Protein AF-A0A964PB88-F1 (afdb_monomer)

Mean predicted aligned error: 9.37 Å

Structure (mmCIF, N/CA/C/O backbone):
data_AF-A0A964PB88-F1
#
_entry.id   AF-A0A964PB88-F1
#
loop_
_atom_site.group_PDB
_atom_site.id
_atom_site.type_symbol
_atom_site.label_atom_id
_atom_site.label_alt_id
_atom_site.label_comp_id
_atom_site.label_asym_id
_atom_site.label_entity_id
_atom_site.label_seq_id
_atom_site.pdbx_PDB_ins_code
_atom_site.Cartn_x
_atom_site.Cartn_y
_atom_site.Cartn_z
_atom_site.occupancy
_atom_site.B_iso_or_equiv
_atom_site.auth_seq_id
_atom_site.auth_comp_id
_atom_site.auth_asym_id
_atom_site.auth_atom_id
_atom_site.pdbx_PDB_model_num
ATOM 1 N N . MET A 1 1 ? -71.224 -13.024 33.219 1.00 44.94 1 MET A N 1
ATOM 2 C CA . MET A 1 1 ? -70.277 -12.363 34.141 1.00 44.94 1 MET A CA 1
ATOM 3 C C . MET A 1 1 ? -69.090 -11.872 33.328 1.00 44.94 1 MET A C 1
ATOM 5 O O . MET A 1 1 ? -68.226 -12.662 32.984 1.00 44.94 1 MET A O 1
ATOM 9 N N . THR A 1 2 ? -69.086 -10.603 32.933 1.00 53.53 2 THR A N 1
ATOM 10 C CA . THR A 1 2 ? -67.979 -9.976 32.197 1.00 53.53 2 THR A CA 1
ATOM 11 C C . THR A 1 2 ? -67.092 -9.246 33.200 1.00 53.53 2 THR A C 1
ATOM 13 O O . THR A 1 2 ? -67.455 -8.172 33.674 1.00 53.53 2 THR A O 1
ATOM 16 N N . GLN A 1 3 ? -65.962 -9.850 33.579 1.00 61.41 3 GLN A N 1
ATOM 17 C CA . GLN A 1 3 ? -64.945 -9.185 34.396 1.00 61.41 3 GLN A CA 1
ATOM 18 C C . GLN A 1 3 ? -64.347 -8.024 33.593 1.00 61.41 3 GLN A C 1
ATOM 20 O O . GLN A 1 3 ? -63.613 -8.236 32.629 1.00 61.41 3 GLN A O 1
ATOM 25 N N . SER A 1 4 ? -64.665 -6.788 33.978 1.00 61.44 4 SER A N 1
ATOM 26 C CA . SER A 1 4 ? -63.975 -5.606 33.470 1.00 61.44 4 SER A CA 1
ATOM 27 C C . SER A 1 4 ? -62.546 -5.611 34.014 1.00 61.44 4 SER A C 1
ATOM 29 O O . SER A 1 4 ? -62.330 -5.380 35.205 1.00 61.44 4 SER A O 1
ATOM 31 N N . LEU A 1 5 ? -61.570 -5.891 33.153 1.00 67.38 5 LEU A N 1
ATOM 32 C CA . LEU A 1 5 ? -60.151 -5.744 33.469 1.00 67.38 5 LEU A CA 1
ATOM 33 C C . LEU A 1 5 ? -59.881 -4.270 33.808 1.00 67.38 5 LEU A C 1
ATOM 35 O O . LEU A 1 5 ? -59.871 -3.415 32.922 1.00 67.38 5 LEU A O 1
ATOM 39 N N . GLN A 1 6 ? -59.706 -3.960 35.096 1.00 66.75 6 GLN A N 1
ATOM 40 C CA . GLN A 1 6 ? -59.301 -2.630 35.543 1.00 66.75 6 GLN A CA 1
ATOM 41 C C . GLN A 1 6 ? -57.965 -2.269 34.884 1.00 66.75 6 GLN A C 1
ATOM 43 O O . GLN A 1 6 ? -56.935 -2.889 35.156 1.00 66.75 6 GLN A O 1
ATOM 48 N N . ARG A 1 7 ? -57.977 -1.259 34.008 1.00 66.50 7 ARG A N 1
ATOM 49 C CA . ARG A 1 7 ? -56.752 -0.675 33.457 1.00 66.50 7 ARG A CA 1
ATOM 50 C C . ARG A 1 7 ? -55.998 0.006 34.599 1.00 66.50 7 ARG A C 1
ATOM 52 O O . ARG A 1 7 ? -56.441 1.036 35.100 1.00 66.50 7 ARG A O 1
ATOM 59 N N . ARG A 1 8 ? -54.879 -0.583 35.026 1.00 74.19 8 ARG A N 1
ATOM 60 C CA . ARG A 1 8 ? -53.946 0.038 35.975 1.00 74.19 8 ARG A CA 1
ATOM 61 C C . ARG A 1 8 ? -53.327 1.270 35.309 1.00 74.19 8 ARG A C 1
ATOM 63 O O . ARG A 1 8 ? -52.670 1.140 34.280 1.00 74.19 8 ARG A O 1
ATOM 70 N N . ALA A 1 9 ? -53.576 2.450 35.868 1.00 71.94 9 ALA A N 1
ATOM 71 C CA . ALA A 1 9 ? -52.897 3.676 35.468 1.00 71.94 9 ALA A CA 1
ATOM 72 C C . ALA A 1 9 ? -51.489 3.686 36.081 1.00 71.94 9 ALA A C 1
ATOM 74 O O . ALA A 1 9 ? -51.340 3.435 37.276 1.00 71.94 9 ALA A O 1
ATOM 75 N N . PHE A 1 10 ? -50.475 3.937 35.253 1.00 76.19 10 PHE A N 1
ATOM 76 C CA . PHE A 1 10 ? -49.079 4.035 35.682 1.00 76.19 10 PHE A CA 1
ATOM 77 C C . PHE A 1 10 ? -48.884 5.272 36.559 1.00 76.19 10 PHE A C 1
ATOM 79 O O . PHE A 1 10 ? -49.388 6.352 36.239 1.00 76.19 10 PHE A O 1
ATOM 86 N N . THR A 1 11 ? -48.141 5.130 37.652 1.00 89.75 11 THR A N 1
ATOM 87 C CA . THR A 1 11 ? -47.785 6.277 38.489 1.00 89.75 11 THR A CA 1
ATOM 88 C C . THR A 1 11 ? -46.656 7.084 37.837 1.00 89.75 11 THR A C 1
ATOM 90 O O . THR A 1 11 ? -45.780 6.532 37.169 1.00 89.75 11 THR A O 1
ATOM 93 N N . LEU A 1 12 ? -46.640 8.407 38.050 1.00 90.19 12 LEU A N 1
ATOM 94 C CA . LEU A 1 12 ? -45.541 9.285 37.604 1.00 90.19 12 LEU A CA 1
ATOM 95 C C . LEU A 1 12 ? -44.173 8.794 38.107 1.00 90.19 12 LEU A C 1
ATOM 97 O O . LEU A 1 12 ? -43.169 8.925 37.412 1.00 90.19 12 LEU A O 1
ATOM 101 N N . VAL A 1 13 ? -44.152 8.197 39.302 1.00 92.88 13 VAL A N 1
ATOM 102 C CA . VAL A 1 13 ? -42.943 7.654 39.930 1.00 92.88 13 VAL A CA 1
ATOM 103 C C . VAL A 1 13 ? -42.422 6.430 39.176 1.00 92.88 13 VAL A C 1
ATOM 105 O O . VAL A 1 13 ? -41.229 6.373 38.894 1.00 92.88 13 VAL A O 1
ATOM 108 N N . GLU A 1 14 ? -43.282 5.480 38.795 1.00 91.81 14 GLU A N 1
ATOM 109 C CA . GLU A 1 14 ? -42.859 4.314 38.002 1.00 91.81 14 GLU A CA 1
ATOM 110 C C . GLU A 1 14 ? -42.291 4.726 36.642 1.00 91.81 14 GLU A C 1
ATOM 112 O O . GLU A 1 14 ? -41.274 4.181 36.210 1.00 91.81 14 GLU A O 1
ATOM 117 N N . LEU A 1 15 ? -42.905 5.721 35.994 1.00 91.62 15 LEU A N 1
ATOM 118 C CA . LEU A 1 15 ? -42.380 6.278 34.751 1.00 91.62 15 LEU A CA 1
ATOM 119 C C . LEU A 1 15 ? -40.995 6.907 34.981 1.00 91.62 15 LEU A C 1
ATOM 121 O O . LEU A 1 15 ? -40.059 6.628 34.238 1.00 91.62 15 LEU A O 1
ATOM 125 N N . MET A 1 16 ? -40.835 7.706 36.038 1.00 93.44 16 MET A N 1
ATOM 126 C CA . MET A 1 16 ? -39.571 8.377 36.354 1.00 93.44 16 MET A CA 1
ATOM 127 C C . MET A 1 16 ? -38.434 7.387 36.639 1.00 93.44 16 MET A C 1
ATOM 129 O O . MET A 1 16 ? -37.333 7.547 36.111 1.00 93.44 16 MET A O 1
ATOM 133 N N . VAL A 1 17 ? -38.696 6.341 37.428 1.00 94.31 17 VAL A N 1
ATOM 134 C CA . VAL A 1 17 ? -37.706 5.294 37.728 1.00 94.31 17 VAL A CA 1
ATOM 135 C C . VAL A 1 17 ? -37.336 4.522 36.463 1.00 94.31 17 VAL A C 1
ATOM 137 O O . VAL A 1 17 ? -36.154 4.281 36.224 1.00 94.31 17 VAL A O 1
ATOM 140 N N . ALA A 1 18 ? -38.316 4.185 35.620 1.00 94.00 18 ALA A N 1
ATOM 141 C CA . ALA A 1 18 ? -38.063 3.478 34.368 1.00 94.00 18 ALA A CA 1
ATOM 142 C C . ALA A 1 18 ? -37.148 4.280 33.431 1.00 94.00 18 ALA A C 1
ATOM 144 O O . ALA A 1 18 ? -36.172 3.738 32.909 1.00 94.00 18 ALA A O 1
ATOM 145 N N . ILE A 1 19 ? -37.407 5.580 33.262 1.00 95.94 19 ILE A N 1
ATOM 146 C CA . ILE A 1 19 ? -36.554 6.445 32.437 1.00 95.94 19 ILE A CA 1
ATOM 147 C C . ILE A 1 19 ? -35.162 6.582 33.075 1.00 95.94 19 ILE A C 1
ATOM 149 O O . ILE A 1 19 ? -34.162 6.516 32.365 1.00 95.94 19 ILE A O 1
ATOM 153 N N . GLY A 1 20 ? -35.074 6.687 34.406 1.00 96.81 20 GLY A N 1
ATOM 154 C CA . GLY A 1 20 ? -33.801 6.702 35.133 1.00 96.81 20 GLY A CA 1
ATOM 155 C C . GLY A 1 20 ? -32.943 5.462 34.863 1.00 96.81 20 GLY A C 1
ATOM 156 O O . GLY A 1 20 ? -31.754 5.588 34.576 1.00 96.81 20 GLY A O 1
ATOM 157 N N . ILE A 1 21 ? -33.548 4.270 34.862 1.00 96.50 21 ILE A N 1
ATOM 158 C CA . ILE A 1 21 ? -32.856 3.018 34.521 1.00 96.50 21 ILE A CA 1
ATOM 159 C C . ILE A 1 21 ? -32.387 3.037 33.059 1.00 96.50 21 ILE A C 1
ATOM 161 O O . ILE A 1 21 ? -31.236 2.698 32.789 1.00 96.50 21 ILE A O 1
ATOM 165 N N . ILE A 1 22 ? -33.231 3.474 32.115 1.00 96.00 22 ILE A N 1
ATOM 166 C CA . ILE A 1 22 ? -32.856 3.575 30.693 1.00 96.00 22 ILE A CA 1
ATOM 167 C C . ILE A 1 22 ? -31.662 4.521 30.510 1.00 96.00 22 ILE A C 1
ATOM 169 O O . ILE A 1 22 ? -30.725 4.175 29.794 1.00 96.00 22 ILE A O 1
ATOM 173 N N . LEU A 1 23 ? -31.652 5.678 31.180 1.00 96.88 23 LEU A N 1
ATOM 174 C CA . LEU A 1 23 ? -30.547 6.638 31.098 1.00 96.88 23 LEU A CA 1
ATOM 175 C C . LEU A 1 23 ? -29.233 6.054 31.630 1.00 96.88 23 LEU A C 1
ATOM 177 O O . LEU A 1 23 ? -28.190 6.249 31.008 1.00 96.88 23 LEU A O 1
ATOM 181 N N . VAL A 1 24 ? -29.278 5.292 32.727 1.00 95.56 24 VAL A N 1
ATOM 182 C CA . VAL A 1 24 ? -28.097 4.586 33.250 1.00 95.56 24 VAL A CA 1
ATOM 183 C C . VAL A 1 24 ? -27.605 3.533 32.254 1.00 95.56 24 VAL A C 1
ATOM 185 O O . VAL A 1 24 ? -26.413 3.482 31.954 1.00 95.56 24 VAL A O 1
ATOM 188 N N . LEU A 1 25 ? -28.509 2.724 31.692 1.00 95.81 25 LEU A N 1
ATOM 189 C CA . LEU A 1 25 ? -28.151 1.690 30.718 1.00 95.81 25 LEU A CA 1
ATOM 190 C C . LEU A 1 25 ? -27.546 2.288 29.439 1.00 95.81 25 LEU A C 1
ATOM 192 O O . LEU A 1 25 ? -26.502 1.827 28.978 1.00 95.81 25 LEU A O 1
ATOM 196 N N . VAL A 1 26 ? -28.155 3.342 28.889 1.00 93.75 26 VAL A N 1
ATOM 197 C CA . VAL A 1 26 ? -27.647 4.046 27.700 1.00 93.75 26 VAL A CA 1
ATOM 198 C C . VAL A 1 26 ? -26.306 4.721 27.994 1.00 93.75 26 VAL A C 1
ATOM 200 O O . VAL A 1 26 ? -25.394 4.636 27.169 1.00 93.75 26 VAL A O 1
ATOM 203 N N . GLY A 1 27 ? -26.146 5.322 29.179 1.00 91.81 27 GLY A N 1
ATOM 204 C CA . GLY A 1 27 ? -24.895 5.949 29.610 1.00 91.81 27 GLY A CA 1
ATOM 205 C C . GLY A 1 27 ? -23.708 4.981 29.633 1.00 91.81 27 GLY A C 1
ATOM 206 O O . GLY A 1 27 ? -22.593 5.368 29.287 1.00 91.81 27 GLY A O 1
ATOM 207 N N . ILE A 1 28 ? -23.946 3.708 29.962 1.00 91.62 28 ILE A N 1
ATOM 208 C CA . ILE A 1 28 ? -22.918 2.656 29.925 1.00 91.62 28 ILE A CA 1
ATOM 209 C C . ILE A 1 28 ? -22.706 2.125 28.493 1.00 91.62 28 ILE A C 1
ATOM 211 O O . ILE A 1 28 ? -21.586 1.773 28.121 1.00 91.62 28 ILE A O 1
ATOM 215 N N . LEU A 1 29 ? -23.756 2.086 27.667 1.00 89.12 29 LEU A N 1
ATOM 216 C CA . LEU A 1 29 ? -23.721 1.473 26.335 1.00 89.12 29 LEU A CA 1
ATOM 217 C C . LEU A 1 29 ? -23.009 2.329 25.272 1.00 89.12 29 LEU A C 1
ATOM 219 O O . LEU A 1 29 ? -22.254 1.794 24.457 1.00 89.12 29 LEU A O 1
ATOM 223 N N . LEU A 1 30 ? -23.219 3.649 25.272 1.00 88.69 30 LEU A N 1
ATOM 224 C CA . LEU A 1 30 ? -22.660 4.559 24.261 1.00 88.69 30 LEU A CA 1
ATOM 225 C C . LEU A 1 30 ? -21.120 4.501 24.123 1.00 88.69 30 LEU A C 1
ATOM 227 O O . LEU A 1 30 ? -20.645 4.343 22.993 1.00 88.69 30 LEU A O 1
ATOM 231 N N . PRO A 1 31 ? -20.309 4.563 25.203 1.00 83.06 31 PRO A N 1
ATOM 232 C CA . PRO A 1 31 ? -18.850 4.490 25.069 1.00 83.06 31 PRO A CA 1
ATOM 233 C C . PRO A 1 31 ? -18.359 3.115 24.591 1.00 83.06 31 PRO A C 1
ATOM 235 O O . PRO A 1 31 ? -17.324 3.023 23.925 1.00 83.06 31 PRO A O 1
ATOM 238 N N . ALA A 1 32 ? -19.095 2.040 24.891 1.00 84.38 32 ALA A N 1
ATOM 239 C CA . ALA A 1 32 ? -18.764 0.701 24.412 1.00 84.38 32 ALA A CA 1
ATOM 240 C C . ALA A 1 32 ? -18.975 0.577 22.893 1.00 84.38 32 ALA A C 1
ATOM 242 O O . ALA A 1 32 ? -18.133 -0.002 22.204 1.00 84.38 32 ALA A O 1
ATOM 243 N N . LEU A 1 33 ? -20.044 1.176 22.354 1.00 84.25 33 LEU A N 1
ATOM 244 C CA . LEU A 1 33 ? -20.362 1.127 20.923 1.00 84.25 33 LEU A CA 1
ATOM 245 C C . LEU A 1 33 ? -19.281 1.792 20.057 1.00 84.25 33 LEU A C 1
ATOM 247 O O . LEU A 1 33 ? -18.897 1.240 19.025 1.00 84.25 33 LEU A O 1
ATOM 251 N N . GLY A 1 34 ? -18.726 2.921 20.515 1.00 81.12 34 GLY A N 1
ATOM 252 C CA . GLY A 1 34 ? -17.610 3.594 19.845 1.00 81.12 34 GLY A CA 1
ATOM 253 C C . GLY A 1 34 ? -16.409 2.664 19.644 1.00 81.12 34 GLY A C 1
ATOM 254 O O . GLY A 1 34 ? -15.943 2.483 18.519 1.00 81.12 34 GLY A O 1
ATOM 255 N N . ARG A 1 35 ? -15.971 1.985 20.713 1.00 81.19 35 ARG A N 1
ATOM 256 C CA . ARG A 1 35 ? -14.836 1.041 20.676 1.00 81.19 35 ARG A CA 1
ATOM 257 C C . ARG A 1 35 ? -15.108 -0.197 19.819 1.00 81.19 35 ARG A C 1
ATOM 259 O O . ARG A 1 35 ? -14.197 -0.717 19.180 1.00 81.19 35 ARG A O 1
ATOM 266 N N . VAL A 1 36 ? -16.349 -0.685 19.802 1.00 85.81 36 VAL A N 1
ATOM 267 C CA . VAL A 1 36 ? -16.738 -1.820 18.949 1.00 85.81 36 VAL A CA 1
ATOM 268 C C . VAL A 1 36 ? -16.689 -1.423 17.474 1.00 85.81 36 VAL A C 1
ATOM 270 O O . VAL A 1 36 ? -16.186 -2.192 16.660 1.00 85.81 36 VAL A O 1
ATOM 273 N N . SER A 1 37 ? -17.150 -0.218 17.131 1.00 87.56 37 SER A N 1
ATOM 274 C CA . SER A 1 37 ? -17.161 0.268 15.748 1.00 87.56 37 SER A CA 1
ATOM 275 C C . SER A 1 37 ? -15.752 0.446 15.174 1.00 87.56 37 SER A C 1
ATOM 277 O O . SER A 1 37 ? -15.487 0.003 14.057 1.00 87.56 37 SER A O 1
ATOM 279 N N . THR A 1 38 ? -14.819 1.005 15.952 1.00 86.25 38 THR A N 1
ATOM 280 C CA . THR A 1 38 ? -13.423 1.175 15.525 1.00 86.25 38 THR A CA 1
ATOM 281 C C . THR A 1 38 ? -12.734 -0.174 15.370 1.00 86.25 38 THR A C 1
ATOM 283 O O . THR A 1 38 ? -12.046 -0.400 14.378 1.00 86.25 38 THR A O 1
ATOM 286 N N . LYS A 1 39 ? -12.990 -1.118 16.286 1.00 86.88 39 LYS A N 1
ATOM 287 C CA . LYS A 1 39 ? -12.485 -2.491 16.173 1.00 86.88 39 LYS A CA 1
ATOM 288 C C . LYS A 1 39 ? -13.070 -3.237 14.969 1.00 86.88 39 LYS A C 1
ATOM 290 O O . LYS A 1 39 ? -12.345 -3.978 14.306 1.00 86.88 39 LYS A O 1
ATOM 295 N N . ALA A 1 40 ? -14.353 -3.043 14.662 1.00 89.06 40 ALA A N 1
ATOM 296 C CA . ALA A 1 40 ? -14.990 -3.629 13.483 1.00 89.06 40 ALA A CA 1
ATOM 297 C C . ALA A 1 40 ? -14.374 -3.086 12.185 1.00 89.06 40 ALA A C 1
ATOM 299 O O . ALA A 1 40 ? -14.039 -3.872 11.300 1.00 89.06 40 ALA A O 1
ATOM 300 N N . ARG A 1 41 ? -14.142 -1.769 12.103 1.00 90.56 41 ARG A N 1
ATOM 301 C CA . ARG A 1 41 ? -13.435 -1.139 10.977 1.00 90.56 41 ARG A CA 1
ATOM 302 C C . ARG A 1 41 ? -12.004 -1.657 10.839 1.00 90.56 41 ARG A C 1
ATOM 304 O O . ARG A 1 41 ? -11.643 -2.096 9.756 1.00 90.56 41 ARG A O 1
ATOM 311 N N . ALA A 1 42 ? -11.249 -1.745 11.936 1.00 88.75 42 ALA A N 1
ATOM 312 C CA . ALA A 1 42 ? -9.899 -2.317 11.934 1.00 88.75 42 ALA A CA 1
ATOM 313 C C . ALA A 1 42 ? -9.877 -3.769 11.432 1.00 88.75 42 ALA A C 1
ATOM 315 O O . ALA A 1 42 ? -9.052 -4.135 10.600 1.00 88.75 42 ALA A O 1
ATOM 316 N N . THR A 1 43 ? -10.831 -4.586 11.885 1.00 90.81 43 THR A N 1
ATOM 317 C CA . THR A 1 43 ? -10.979 -5.977 11.425 1.00 90.81 43 THR A CA 1
ATOM 318 C C . THR A 1 43 ? -11.321 -6.038 9.934 1.00 90.81 43 THR A C 1
ATOM 320 O O . THR A 1 43 ? -10.790 -6.881 9.216 1.00 90.81 43 THR A O 1
ATOM 323 N N . SER A 1 44 ? -12.173 -5.128 9.450 1.00 92.06 44 SER A N 1
ATOM 324 C CA . SER A 1 44 ? -12.511 -5.023 8.028 1.00 92.06 44 SER A CA 1
ATOM 325 C C . SER A 1 44 ? -11.291 -4.651 7.187 1.00 92.06 44 SER A C 1
ATOM 327 O O . SER A 1 44 ? -11.023 -5.321 6.195 1.00 92.06 44 SER A O 1
ATOM 329 N N . THR A 1 45 ? -10.524 -3.638 7.599 1.00 92.12 45 THR A N 1
ATOM 330 C CA . THR A 1 45 ? -9.279 -3.231 6.932 1.00 92.12 45 THR A CA 1
ATOM 331 C C . THR A 1 45 ? -8.274 -4.378 6.885 1.00 92.12 45 THR A C 1
ATOM 333 O O . THR A 1 45 ? -7.737 -4.683 5.824 1.00 92.12 45 THR A O 1
ATOM 336 N N . GLN A 1 46 ? -8.089 -5.088 8.001 1.00 91.88 46 GLN A N 1
ATOM 337 C CA . GLN A 1 46 ? -7.231 -6.270 8.060 1.00 91.88 46 GLN A CA 1
ATOM 338 C C . GLN A 1 46 ? -7.684 -7.366 7.080 1.00 91.88 46 GLN A C 1
ATOM 340 O O . GLN A 1 46 ? -6.843 -8.000 6.447 1.00 91.88 46 GLN A O 1
ATOM 345 N N . SER A 1 47 ? -8.997 -7.593 6.932 1.00 92.75 47 SER A N 1
ATOM 346 C CA . SER A 1 47 ? -9.532 -8.538 5.939 1.00 92.75 47 SER A CA 1
ATOM 347 C C . SER A 1 47 ? -9.185 -8.103 4.519 1.00 92.75 47 SER A C 1
ATOM 349 O O . SER A 1 47 ? -8.641 -8.908 3.770 1.00 92.75 47 SER A O 1
ATOM 351 N N . THR A 1 48 ? -9.415 -6.829 4.176 1.00 93.44 48 THR A N 1
ATOM 352 C CA . THR A 1 48 ? -9.064 -6.262 2.864 1.00 93.44 48 THR A CA 1
ATOM 353 C C . THR A 1 48 ? -7.576 -6.451 2.555 1.00 93.44 48 THR A C 1
ATOM 355 O O . THR A 1 48 ? -7.219 -6.939 1.486 1.00 93.44 48 THR A O 1
ATOM 358 N N . MET A 1 49 ? -6.697 -6.122 3.508 1.00 94.00 49 MET A N 1
ATOM 359 C CA . MET A 1 49 ? -5.248 -6.277 3.347 1.00 94.00 49 MET A CA 1
ATOM 360 C C . MET A 1 49 ? -4.842 -7.743 3.177 1.00 94.00 49 MET A C 1
ATOM 362 O O . MET A 1 49 ? -3.983 -8.051 2.359 1.00 94.00 49 MET A O 1
ATOM 366 N N . ASN A 1 50 ? -5.473 -8.660 3.915 1.00 93.31 50 ASN A N 1
ATOM 367 C CA . ASN A 1 50 ? -5.216 -10.093 3.784 1.00 93.31 50 ASN A CA 1
ATOM 368 C C . ASN A 1 50 ? -5.727 -10.659 2.448 1.00 93.31 50 ASN A C 1
ATOM 370 O O . ASN A 1 50 ? -5.109 -11.561 1.890 1.00 93.31 50 ASN A O 1
ATOM 374 N N . GLU A 1 51 ? -6.855 -10.165 1.935 1.00 94.00 51 GLU A N 1
ATOM 375 C CA . GLU A 1 51 ? -7.375 -10.519 0.608 1.00 94.00 51 GLU A CA 1
ATOM 376 C C . GLU A 1 51 ? -6.419 -10.048 -0.494 1.00 94.00 51 GLU A C 1
ATOM 378 O O . GLU A 1 51 ? -6.084 -10.826 -1.388 1.00 94.00 51 GLU A O 1
ATOM 383 N N . PHE A 1 52 ? -5.906 -8.822 -0.378 1.00 94.88 52 PHE A N 1
ATOM 384 C CA . PHE A 1 52 ? -4.892 -8.292 -1.287 1.00 94.88 52 PHE A CA 1
ATOM 385 C C . PHE A 1 52 ? -3.573 -9.078 -1.205 1.00 94.88 52 PHE A C 1
ATOM 387 O O . PHE A 1 52 ? -3.024 -9.471 -2.229 1.00 94.88 52 PHE A O 1
ATOM 394 N N . ALA A 1 53 ? -3.090 -9.385 0.003 1.00 94.50 53 ALA A N 1
ATOM 395 C CA . ALA A 1 53 ? -1.896 -10.205 0.220 1.00 94.50 53 ALA A CA 1
ATOM 396 C C . ALA A 1 53 ? -2.014 -11.584 -0.454 1.00 94.50 53 ALA A C 1
ATOM 398 O O . ALA A 1 53 ? -1.125 -11.999 -1.194 1.00 94.50 53 ALA A O 1
ATOM 399 N N . LYS A 1 54 ? -3.161 -12.257 -0.300 1.00 94.94 54 LYS A N 1
ATOM 400 C CA . LYS A 1 54 ? -3.435 -13.529 -0.987 1.00 94.94 54 LYS A CA 1
ATOM 401 C C . LYS A 1 54 ? -3.421 -13.389 -2.507 1.00 94.94 54 LYS A C 1
ATOM 403 O O . LYS A 1 54 ? -2.928 -14.283 -3.188 1.00 94.94 54 LYS A O 1
ATOM 408 N N . ALA A 1 55 ? -3.953 -12.292 -3.047 1.00 95.00 55 ALA A N 1
ATOM 409 C CA . ALA A 1 55 ? -3.895 -12.030 -4.482 1.00 95.00 55 ALA A CA 1
ATOM 410 C C . ALA A 1 55 ? -2.446 -11.856 -4.965 1.00 95.00 55 ALA A C 1
ATOM 412 O O . ALA A 1 55 ? -2.073 -12.439 -5.982 1.00 95.00 55 ALA A O 1
ATOM 413 N N . CYS A 1 56 ? -1.615 -11.134 -4.205 1.00 95.12 56 CYS A N 1
ATOM 414 C CA . CYS A 1 56 ? -0.180 -11.009 -4.465 1.00 95.12 56 CYS A CA 1
ATOM 415 C C . CYS A 1 56 ? 0.534 -12.367 -4.463 1.00 95.12 56 CYS A C 1
ATOM 417 O O . CYS A 1 56 ? 1.332 -12.634 -5.362 1.00 95.12 56 CYS A O 1
ATOM 419 N N . ASP A 1 57 ? 0.241 -13.227 -3.486 1.00 95.00 57 ASP A N 1
ATOM 420 C CA . ASP A 1 57 ? 0.851 -14.556 -3.379 1.00 95.00 57 ASP A CA 1
ATOM 421 C C . ASP A 1 57 ? 0.405 -15.474 -4.530 1.00 95.00 57 ASP A C 1
ATOM 423 O O . ASP A 1 57 ? 1.232 -16.137 -5.151 1.00 95.00 57 ASP A O 1
ATOM 427 N N . ASN A 1 58 ? -0.884 -15.469 -4.885 1.00 94.69 58 ASN A N 1
ATOM 428 C CA . ASN A 1 58 ? -1.403 -16.229 -6.028 1.00 94.69 58 ASN A CA 1
ATOM 429 C C . ASN A 1 58 ? -0.770 -15.777 -7.350 1.00 94.69 58 ASN A C 1
ATOM 431 O O . ASN A 1 58 ? -0.400 -16.606 -8.181 1.00 94.69 58 ASN A O 1
ATOM 435 N N . PHE A 1 59 ? -0.612 -14.465 -7.529 1.00 94.69 59 PHE A N 1
ATOM 436 C CA . PHE A 1 59 ? 0.072 -13.902 -8.686 1.00 94.69 59 PHE A CA 1
ATOM 437 C C . PHE A 1 59 ? 1.541 -14.361 -8.736 1.00 94.69 59 PHE A C 1
ATOM 439 O O . PHE A 1 59 ? 2.027 -14.785 -9.786 1.00 94.69 59 PHE A O 1
ATOM 446 N N . TYR A 1 60 ? 2.233 -14.366 -7.590 1.00 93.69 60 TYR A N 1
ATOM 447 C CA . TYR A 1 60 ? 3.600 -14.876 -7.484 1.00 93.69 60 TYR A CA 1
ATOM 448 C C . TYR A 1 60 ? 3.702 -16.362 -7.853 1.00 93.69 60 TYR A C 1
ATOM 450 O O . TYR A 1 60 ? 4.615 -16.743 -8.581 1.00 93.69 60 TYR A O 1
ATOM 458 N N . LEU A 1 61 ? 2.761 -17.201 -7.410 1.00 94.12 61 LEU A N 1
ATOM 459 C CA . LEU A 1 61 ? 2.744 -18.627 -7.759 1.00 94.12 61 LEU A CA 1
ATOM 460 C C . LEU A 1 61 ? 2.620 -18.863 -9.269 1.00 94.12 61 LEU A C 1
ATOM 462 O O . LEU A 1 61 ? 3.167 -19.838 -9.782 1.00 94.12 61 LEU A O 1
ATOM 466 N N . GLN A 1 62 ? 1.918 -17.979 -9.979 1.00 93.31 62 GLN A N 1
ATOM 467 C CA . GLN A 1 62 ? 1.708 -18.108 -11.416 1.00 93.31 62 GLN A CA 1
ATOM 468 C C . GLN A 1 62 ? 2.854 -17.528 -12.256 1.00 93.31 62 GLN A C 1
ATOM 470 O O . GLN A 1 62 ? 3.217 -18.124 -13.270 1.00 93.31 62 GLN A O 1
ATOM 475 N N . PHE A 1 63 ? 3.417 -16.383 -11.858 1.00 92.75 63 PHE A N 1
ATOM 476 C CA . PHE A 1 63 ? 4.379 -15.637 -12.684 1.00 92.75 63 PHE A CA 1
ATOM 477 C C . PHE A 1 63 ? 5.798 -15.547 -12.101 1.00 92.75 63 PHE A C 1
ATOM 479 O O . 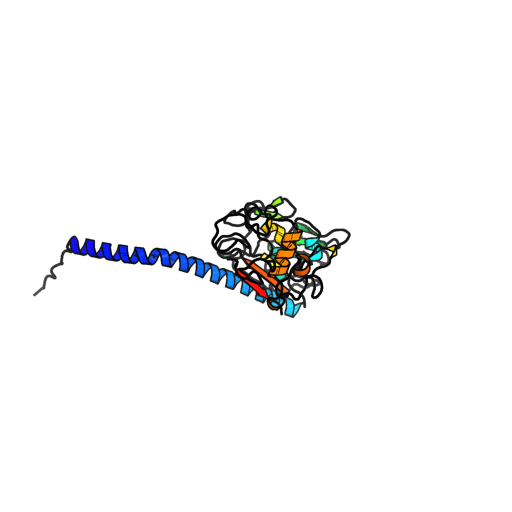PHE A 1 63 ? 6.719 -15.125 -12.795 1.00 92.75 63 PHE A O 1
ATOM 486 N N . GLY A 1 64 ? 6.010 -15.943 -10.844 1.00 90.75 64 GLY A N 1
ATOM 487 C CA . GLY A 1 64 ? 7.321 -15.957 -10.183 1.00 90.75 64 GLY A CA 1
ATOM 488 C C . GLY A 1 64 ? 7.813 -14.600 -9.664 1.00 90.75 64 GLY A C 1
ATOM 489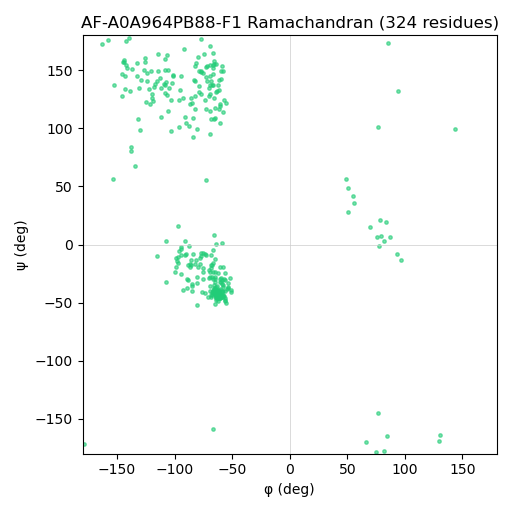 O O . GLY A 1 64 ? 8.954 -14.494 -9.208 1.00 90.75 64 GLY A O 1
ATOM 490 N N . TYR A 1 65 ? 6.983 -13.556 -9.712 1.00 91.69 65 TYR A N 1
ATOM 491 C CA . TYR A 1 65 ? 7.278 -12.225 -9.176 1.00 91.69 65 TYR A CA 1
ATOM 492 C C . TYR A 1 65 ? 6.012 -11.573 -8.600 1.00 91.69 65 TYR A C 1
ATOM 494 O O . TYR A 1 65 ? 4.901 -11.947 -8.958 1.00 91.69 65 TYR A O 1
ATOM 502 N N . TYR A 1 66 ? 6.172 -10.619 -7.680 1.00 93.56 66 TYR A N 1
ATOM 503 C CA . TYR A 1 66 ? 5.045 -9.914 -7.050 1.00 93.56 66 TYR A CA 1
ATOM 504 C C . TYR A 1 66 ? 4.460 -8.829 -7.962 1.00 93.56 66 TYR A C 1
ATOM 506 O O . TYR A 1 66 ? 5.225 -8.222 -8.721 1.00 93.56 66 TYR A O 1
ATOM 514 N N . PRO A 1 67 ? 3.147 -8.546 -7.866 1.00 93.75 67 PRO A N 1
ATOM 515 C CA . PRO A 1 67 ? 2.446 -7.635 -8.768 1.00 93.75 67 PRO A CA 1
ATOM 516 C C . PRO A 1 67 ? 3.020 -6.215 -8.750 1.00 93.75 67 PRO A C 1
ATOM 518 O O . PRO A 1 67 ? 3.546 -5.736 -7.752 1.00 93.75 67 PRO A O 1
ATOM 521 N N . GLY A 1 68 ? 2.906 -5.547 -9.893 1.00 90.88 68 GLY A N 1
ATOM 522 C CA . GLY A 1 68 ? 3.509 -4.244 -10.185 1.00 90.88 68 GLY A CA 1
ATOM 523 C C . GLY A 1 68 ? 3.953 -4.210 -11.641 1.00 90.88 68 GLY A C 1
ATOM 524 O O . GLY A 1 68 ? 4.964 -4.826 -11.985 1.00 90.88 68 GLY A O 1
ATOM 525 N N . ILE A 1 69 ? 3.143 -3.597 -12.509 1.00 90.31 69 ILE A N 1
ATOM 526 C CA . ILE A 1 69 ? 3.362 -3.595 -13.968 1.00 90.31 69 ILE A CA 1
ATOM 527 C C . ILE A 1 69 ? 4.659 -2.861 -14.326 1.00 90.31 69 ILE A C 1
ATOM 529 O O . ILE A 1 69 ? 5.404 -3.288 -15.209 1.00 90.31 69 ILE A O 1
ATOM 533 N N . ILE A 1 70 ? 4.959 -1.796 -13.584 1.00 90.94 70 ILE A N 1
ATOM 534 C CA . ILE A 1 70 ? 6.238 -1.098 -13.613 1.00 90.94 70 ILE A CA 1
ATOM 535 C C . ILE A 1 70 ? 7.149 -1.685 -12.520 1.00 90.94 70 ILE A C 1
ATOM 537 O O . ILE A 1 70 ? 6.746 -1.735 -11.354 1.00 90.94 70 ILE A O 1
ATOM 541 N N . PRO A 1 71 ? 8.376 -2.137 -12.833 1.00 90.19 71 PRO A N 1
ATOM 542 C CA . PRO A 1 71 ? 9.368 -2.485 -11.824 1.00 90.19 71 PRO A CA 1
ATOM 543 C C . PRO A 1 71 ? 9.746 -1.280 -10.949 1.00 90.19 71 PRO A C 1
ATOM 545 O O . PRO A 1 71 ? 9.894 -0.153 -11.425 1.00 90.19 71 PRO A O 1
ATOM 548 N N . GLU A 1 72 ? 9.935 -1.538 -9.654 1.00 89.00 72 GLU A N 1
ATOM 549 C CA . GLU A 1 72 ? 10.104 -0.494 -8.630 1.00 89.00 72 GLU A CA 1
ATOM 550 C C . GLU A 1 72 ? 11.305 0.423 -8.879 1.00 89.00 72 GLU A C 1
ATOM 552 O O . GLU A 1 72 ? 11.245 1.609 -8.581 1.00 89.00 72 GLU A O 1
ATOM 557 N N . ASN A 1 73 ? 12.384 -0.087 -9.479 1.00 88.62 73 ASN A N 1
ATOM 558 C CA . ASN A 1 73 ? 13.560 0.723 -9.804 1.00 88.62 73 ASN A CA 1
ATOM 559 C C . ASN A 1 73 ? 13.254 1.816 -10.842 1.00 88.62 73 ASN A C 1
ATOM 561 O O . ASN A 1 73 ? 13.903 2.859 -10.839 1.00 88.62 73 ASN A O 1
ATOM 565 N N . VAL A 1 74 ? 12.290 1.572 -11.735 1.00 88.69 74 VAL A N 1
ATOM 566 C CA . VAL A 1 74 ? 11.878 2.540 -12.754 1.00 88.69 74 VAL A CA 1
ATOM 567 C C . VAL A 1 74 ? 10.843 3.510 -12.192 1.00 88.69 74 VAL A C 1
ATOM 569 O O . VAL A 1 74 ? 10.898 4.703 -12.489 1.00 88.69 74 VAL A O 1
ATOM 572 N N . LEU A 1 75 ? 9.956 3.028 -11.318 1.00 86.50 75 LEU A N 1
ATOM 573 C CA . LEU A 1 75 ? 9.022 3.885 -10.587 1.00 86.50 75 LEU A CA 1
ATOM 574 C C . LEU A 1 75 ? 9.776 4.868 -9.671 1.00 86.50 75 LEU A C 1
ATOM 576 O O . LEU A 1 75 ? 9.494 6.064 -9.670 1.00 86.50 75 LEU A O 1
ATOM 580 N N . ALA A 1 76 ? 10.815 4.382 -8.987 1.00 86.06 76 ALA A N 1
ATOM 581 C CA . ALA A 1 76 ? 11.671 5.162 -8.098 1.00 86.06 76 ALA A CA 1
ATOM 582 C C . ALA A 1 76 ? 12.670 6.089 -8.809 1.00 86.06 76 ALA A C 1
ATOM 584 O O . ALA A 1 76 ? 13.337 6.897 -8.163 1.00 86.06 76 ALA A O 1
ATOM 585 N N . ALA A 1 77 ? 12.785 6.008 -10.139 1.00 84.94 77 ALA A N 1
ATOM 586 C CA . ALA A 1 77 ? 13.641 6.905 -10.914 1.00 84.94 77 ALA A CA 1
ATOM 587 C C . ALA A 1 77 ? 13.134 8.357 -10.921 1.00 84.94 77 ALA A C 1
ATOM 589 O O . ALA A 1 77 ? 13.894 9.272 -11.241 1.00 84.94 77 ALA A O 1
ATOM 590 N N . THR A 1 78 ? 11.860 8.563 -10.575 1.00 78.06 78 THR A N 1
ATOM 591 C CA . THR A 1 78 ? 11.213 9.876 -10.530 1.00 78.06 78 THR A CA 1
ATOM 592 C C . THR A 1 78 ? 10.887 10.245 -9.087 1.00 78.06 78 THR A C 1
ATOM 594 O O . THR A 1 78 ? 10.354 9.441 -8.333 1.00 78.06 78 THR A O 1
ATOM 597 N N . VAL A 1 79 ? 11.185 11.489 -8.700 1.00 72.06 79 VAL A N 1
ATOM 598 C CA . VAL A 1 79 ? 11.011 11.981 -7.319 1.00 72.06 79 VAL A CA 1
ATOM 599 C C . VAL A 1 79 ? 9.541 12.015 -6.877 1.00 72.06 79 VAL A C 1
ATOM 601 O O . VAL A 1 79 ? 9.273 11.908 -5.681 1.00 72.06 79 VAL A O 1
ATOM 604 N N . ASN A 1 80 ? 8.615 12.186 -7.823 1.00 78.69 80 ASN A N 1
ATOM 605 C CA . ASN A 1 80 ? 7.171 12.060 -7.633 1.00 78.69 80 ASN A CA 1
ATOM 606 C C . ASN A 1 80 ? 6.648 11.134 -8.739 1.00 78.69 80 ASN A C 1
ATOM 608 O O . ASN A 1 80 ? 6.510 11.595 -9.877 1.00 78.69 80 ASN A O 1
ATOM 612 N N . PRO A 1 81 ? 6.437 9.839 -8.464 1.00 81.75 81 PRO A N 1
ATOM 613 C CA . PRO A 1 81 ? 5.952 8.926 -9.487 1.00 81.75 81 PRO A CA 1
ATOM 614 C C . PRO A 1 81 ? 4.545 9.329 -9.958 1.00 81.75 81 PRO A C 1
ATOM 616 O O . PRO A 1 81 ? 3.809 10.024 -9.258 1.00 81.75 81 PRO A O 1
ATOM 619 N N . ALA A 1 82 ? 4.191 8.928 -11.180 1.00 81.31 82 ALA A N 1
ATOM 620 C CA . ALA A 1 82 ? 2.872 9.204 -11.757 1.00 81.31 82 ALA A CA 1
ATOM 621 C C . ALA A 1 82 ? 1.769 8.274 -11.222 1.00 81.31 82 ALA A C 1
ATOM 623 O O . ALA A 1 82 ? 0.604 8.529 -11.488 1.00 81.31 82 ALA A O 1
ATOM 624 N N . ILE A 1 83 ? 2.150 7.204 -10.519 1.00 87.25 83 ILE A N 1
ATOM 625 C CA . ILE A 1 83 ? 1.254 6.257 -9.846 1.00 87.25 83 ILE A CA 1
ATOM 626 C C . ILE A 1 83 ? 1.881 5.846 -8.516 1.00 87.25 83 ILE A C 1
ATOM 628 O O . ILE A 1 83 ? 3.113 5.819 -8.390 1.00 87.25 83 ILE A O 1
ATOM 632 N N . SER A 1 84 ? 1.056 5.491 -7.542 1.00 89.56 84 SER A N 1
ATOM 633 C CA . SER A 1 84 ? 1.515 4.906 -6.286 1.00 89.56 84 SER A CA 1
ATOM 634 C C . SER A 1 84 ? 1.958 3.445 -6.459 1.00 89.56 84 SER A C 1
ATOM 636 O O . SER A 1 84 ? 1.638 2.771 -7.446 1.00 89.56 84 SER A O 1
ATOM 638 N N . GLY A 1 85 ? 2.698 2.917 -5.478 1.00 89.50 85 GLY A N 1
ATOM 639 C CA . GLY A 1 85 ? 3.041 1.491 -5.432 1.00 89.50 85 GLY A CA 1
ATOM 640 C C . GLY A 1 85 ? 1.804 0.584 -5.412 1.00 89.50 85 GLY A C 1
ATOM 641 O O . GLY A 1 85 ? 1.791 -0.462 -6.067 1.00 89.50 85 GLY A O 1
ATOM 642 N N . THR A 1 86 ? 0.742 1.002 -4.721 1.00 91.56 86 THR A N 1
ATOM 643 C CA . THR A 1 86 ? -0.517 0.251 -4.635 1.00 91.56 86 THR A CA 1
ATOM 644 C C . THR A 1 86 ? -1.278 0.281 -5.951 1.00 91.56 86 THR A C 1
ATOM 646 O O . THR A 1 86 ? -1.678 -0.776 -6.432 1.00 91.56 86 THR A O 1
ATOM 649 N N . GLU A 1 87 ? -1.395 1.439 -6.598 1.00 91.25 87 GLU A N 1
ATOM 650 C CA . GLU A 1 87 ? -2.018 1.575 -7.920 1.00 91.25 87 GLU A CA 1
ATOM 651 C C . GLU A 1 87 ? -1.279 0.740 -8.967 1.00 91.25 87 GLU A C 1
ATOM 653 O O . GLU A 1 87 ? -1.894 0.004 -9.739 1.00 91.25 87 GLU A O 1
ATOM 658 N N . ASN A 1 88 ? 0.056 0.768 -8.945 1.00 92.31 88 ASN A N 1
ATOM 659 C CA . ASN A 1 88 ? 0.893 -0.058 -9.813 1.00 92.31 88 ASN A CA 1
ATOM 660 C C . ASN A 1 88 ? 0.605 -1.562 -9.642 1.00 92.31 88 ASN A C 1
ATOM 662 O O . ASN A 1 88 ? 0.568 -2.313 -10.624 1.00 92.31 88 ASN A O 1
ATOM 666 N N . ALA A 1 89 ? 0.394 -2.015 -8.405 1.00 92.94 89 ALA A N 1
ATOM 667 C CA . ALA A 1 89 ? 0.043 -3.399 -8.110 1.00 92.94 89 ALA A CA 1
ATOM 668 C C . ALA A 1 89 ? -1.409 -3.727 -8.486 1.00 92.94 89 ALA A C 1
ATOM 670 O O . ALA A 1 89 ? -1.652 -4.774 -9.084 1.00 92.94 89 ALA A O 1
ATOM 671 N N . LEU A 1 90 ? -2.363 -2.833 -8.214 1.00 92.44 90 LEU A N 1
ATOM 672 C CA . LEU A 1 90 ? -3.774 -2.995 -8.577 1.00 92.44 90 LEU A CA 1
ATOM 673 C C . LEU A 1 90 ? -3.953 -3.113 -10.087 1.00 92.44 90 LEU A C 1
ATOM 675 O O . LEU A 1 90 ? -4.605 -4.047 -10.547 1.00 92.44 90 LEU A O 1
ATOM 679 N N . LEU A 1 91 ? -3.299 -2.249 -10.864 1.00 91.44 91 LEU A N 1
ATOM 680 C CA . LEU A 1 91 ? -3.302 -2.329 -12.324 1.00 91.44 91 LEU A CA 1
ATOM 681 C C . LEU A 1 91 ? -2.751 -3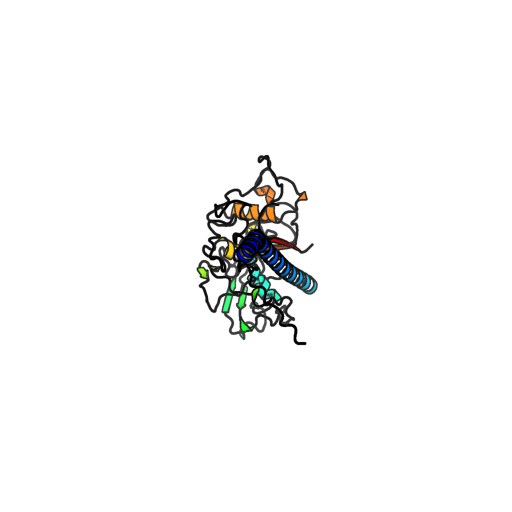.670 -12.834 1.00 91.44 91 LEU A C 1
ATOM 683 O O . LEU A 1 91 ? -3.186 -4.166 -13.875 1.00 91.44 91 LEU A O 1
ATOM 687 N N . HIS A 1 92 ? -1.825 -4.289 -12.094 1.00 92.56 92 HIS A N 1
ATOM 688 C CA . HIS A 1 92 ? -1.265 -5.596 -12.436 1.00 92.56 92 HIS A CA 1
ATOM 689 C C . HIS A 1 92 ? -2.055 -6.790 -11.870 1.00 92.56 92 HIS A C 1
ATOM 691 O O . HIS A 1 92 ? -1.893 -7.906 -12.343 1.00 92.56 92 HIS A O 1
ATOM 697 N N . LEU A 1 93 ? -2.914 -6.607 -10.872 1.00 92.56 93 LEU A N 1
ATOM 698 C CA . LEU A 1 93 ? -3.755 -7.689 -10.344 1.00 92.56 93 LEU A CA 1
ATOM 699 C C . LEU A 1 93 ? -5.123 -7.725 -11.022 1.00 92.56 93 LEU A C 1
ATOM 701 O O . LEU A 1 93 ? -5.659 -8.797 -11.299 1.00 92.56 93 LEU A O 1
ATOM 705 N N . MET A 1 94 ? -5.674 -6.542 -11.278 1.00 91.19 94 MET A N 1
ATOM 706 C CA . MET A 1 94 ? -7.025 -6.337 -11.787 1.00 91.19 94 MET A CA 1
ATOM 707 C C . MET A 1 94 ? -7.073 -6.102 -13.291 1.00 91.19 94 MET A C 1
ATOM 709 O O . MET A 1 94 ? -8.132 -6.239 -13.908 1.00 91.19 94 MET A O 1
ATOM 713 N N . GLY A 1 95 ? -5.943 -5.717 -13.881 1.00 88.50 95 GLY A N 1
ATOM 714 C CA . GLY A 1 95 ? -5.895 -5.195 -15.237 1.00 88.50 95 GLY A CA 1
ATOM 715 C C . GLY A 1 95 ? -6.184 -3.704 -15.312 1.00 88.50 95 GLY A C 1
ATOM 716 O O . GLY A 1 95 ? -6.160 -2.980 -14.322 1.00 88.50 95 GLY A O 1
ATOM 717 N N . GLY A 1 96 ? -6.464 -3.246 -16.528 1.00 85.31 96 GLY A N 1
ATOM 718 C CA . GLY A 1 96 ? -6.691 -1.831 -16.825 1.00 85.31 96 GLY A CA 1
ATOM 719 C C . GLY A 1 96 ? -5.459 -1.099 -17.346 1.00 85.31 96 GLY A C 1
ATOM 720 O O . GLY A 1 96 ? -5.618 -0.031 -17.926 1.00 85.31 96 GLY A O 1
ATOM 721 N N . ALA A 1 97 ? -4.262 -1.685 -17.231 1.00 87.69 97 ALA A N 1
ATOM 722 C CA . ALA A 1 97 ? -3.045 -1.15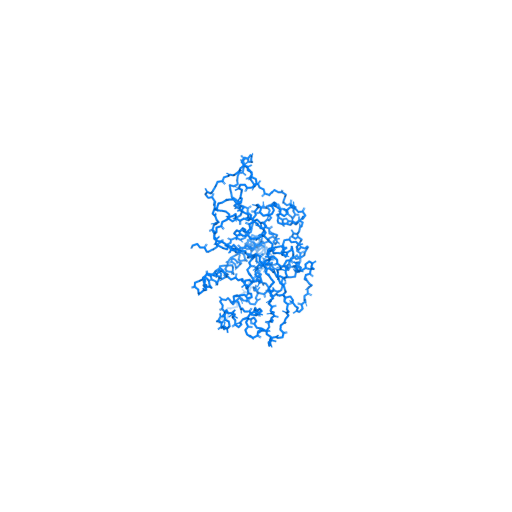7 -17.840 1.00 87.69 97 ALA A CA 1
ATOM 723 C C . ALA A 1 97 ? -2.476 -2.095 -18.912 1.00 87.69 97 ALA A C 1
ATOM 725 O O . ALA A 1 97 ? -2.461 -3.316 -18.754 1.00 87.69 97 ALA A O 1
ATOM 726 N N . ILE A 1 98 ? -1.977 -1.505 -19.996 1.00 88.88 98 ILE A N 1
ATOM 727 C CA . ILE A 1 98 ? -1.280 -2.199 -21.080 1.00 88.88 98 ILE A CA 1
ATOM 728 C C . ILE A 1 98 ? 0.133 -1.632 -21.176 1.00 88.88 98 ILE A C 1
ATOM 730 O O . ILE A 1 98 ? 0.312 -0.419 -21.296 1.00 88.88 98 ILE A O 1
ATOM 734 N N . ARG A 1 99 ? 1.141 -2.506 -21.129 1.00 89.81 99 ARG A N 1
ATOM 735 C CA . ARG A 1 99 ? 2.555 -2.126 -21.260 1.00 89.81 99 ARG A CA 1
ATOM 736 C C . ARG A 1 99 ? 2.911 -1.842 -22.721 1.00 89.81 99 ARG A C 1
ATOM 738 O O . ARG A 1 99 ? 2.335 -2.450 -23.619 1.00 89.81 99 ARG A O 1
ATOM 745 N N . SER A 1 100 ? 3.867 -0.944 -22.961 1.00 87.88 100 SER A N 1
ATOM 746 C CA . SER A 1 100 ? 4.288 -0.508 -24.305 1.00 87.88 100 SER A CA 1
ATOM 747 C C . SER A 1 100 ? 4.774 -1.616 -25.245 1.00 87.88 100 SER A C 1
ATOM 749 O O . SER A 1 100 ? 4.808 -1.414 -26.453 1.00 87.88 100 SER A O 1
ATOM 751 N N . ASP A 1 101 ? 5.162 -2.771 -24.713 1.00 85.81 101 ASP A N 1
ATOM 752 C CA . ASP A 1 101 ? 5.584 -3.949 -25.488 1.00 85.81 101 ASP A CA 1
ATOM 753 C C . ASP A 1 101 ? 4.464 -4.928 -25.843 1.00 85.81 101 ASP A C 1
ATOM 755 O O . ASP A 1 101 ? 4.701 -5.846 -26.630 1.00 85.81 101 ASP A O 1
ATOM 759 N N . ASP A 1 102 ? 3.257 -4.768 -25.301 1.00 87.00 102 ASP A N 1
ATOM 760 C CA . ASP A 1 102 ? 2.138 -5.614 -25.706 1.00 87.00 102 ASP A CA 1
ATOM 761 C C . ASP A 1 102 ? 1.731 -5.251 -27.150 1.00 87.00 102 ASP A C 1
ATOM 763 O O . ASP A 1 102 ? 1.567 -4.064 -27.461 1.00 87.00 102 ASP A O 1
ATOM 767 N N . PRO A 1 103 ? 1.507 -6.237 -28.040 1.00 86.19 103 PRO A N 1
ATOM 768 C CA . PRO A 1 103 ? 1.046 -5.988 -29.407 1.00 86.19 103 PRO A CA 1
ATOM 769 C C . PRO A 1 103 ? -0.203 -5.097 -29.511 1.00 86.19 103 PRO A C 1
ATOM 771 O O . PRO A 1 103 ? -0.370 -4.383 -30.499 1.00 86.19 103 PRO A O 1
ATOM 774 N N . ILE A 1 104 ? -1.079 -5.115 -28.500 1.00 86.25 104 ILE A N 1
ATOM 775 C CA . ILE A 1 104 ? -2.338 -4.355 -28.483 1.00 86.25 104 ILE A CA 1
ATOM 776 C C . ILE A 1 104 ? -2.121 -2.888 -28.067 1.00 86.25 104 ILE A C 1
ATOM 778 O O . ILE A 1 104 ? -2.990 -2.050 -28.307 1.00 86.25 104 ILE A O 1
ATOM 782 N N . TYR A 1 105 ? -0.953 -2.530 -27.519 1.00 86.38 105 TYR A N 1
ATOM 783 C CA . TYR A 1 105 ? -0.674 -1.195 -26.979 1.00 86.38 105 TYR A CA 1
ATOM 784 C C . TYR A 1 105 ? -1.002 -0.054 -27.950 1.00 86.38 105 TYR A C 1
ATOM 786 O O . TYR A 1 105 ? -1.558 0.971 -27.559 1.00 86.38 105 TYR A O 1
ATOM 794 N N . THR A 1 106 ? -0.685 -0.213 -29.235 1.00 85.38 106 THR A N 1
ATOM 795 C CA . THR A 1 106 ? -0.925 0.825 -30.253 1.00 85.38 106 THR A CA 1
ATOM 796 C C . THR A 1 106 ? -2.407 1.038 -30.562 1.00 85.38 106 THR A C 1
ATOM 798 O O . THR A 1 106 ? -2.789 2.161 -30.879 1.00 85.38 106 THR A O 1
ATOM 801 N N . GLY A 1 107 ? -3.237 0.001 -30.416 1.00 82.94 107 GLY A N 1
ATOM 802 C CA . GLY A 1 107 ? -4.677 0.045 -30.678 1.00 82.94 107 GLY A CA 1
ATOM 803 C C . GLY A 1 107 ? -5.529 0.534 -29.504 1.00 82.94 107 GLY A C 1
ATOM 804 O O . GLY A 1 107 ? -6.700 0.848 -29.701 1.00 82.94 107 GLY A O 1
ATOM 805 N N . ASP A 1 108 ? -4.971 0.610 -28.293 1.00 82.94 108 ASP A N 1
ATOM 806 C CA . ASP A 1 108 ? -5.706 1.080 -27.117 1.00 82.94 108 ASP A CA 1
ATOM 807 C C . ASP A 1 108 ? -5.746 2.615 -27.032 1.00 82.94 108 ASP A C 1
ATOM 809 O O . ASP A 1 108 ? -4.754 3.300 -27.309 1.00 82.94 108 ASP A O 1
ATOM 813 N N . THR A 1 109 ? -6.899 3.153 -26.621 1.00 82.69 109 THR A N 1
ATOM 814 C CA . THR A 1 109 ? -7.169 4.608 -26.528 1.00 82.69 109 THR A CA 1
ATOM 815 C C . THR A 1 109 ? -6.963 5.146 -25.100 1.00 82.69 109 THR A C 1
ATOM 817 O O . THR A 1 109 ? -7.432 6.229 -24.766 1.00 82.69 109 THR A O 1
ATOM 820 N N . GLY A 1 110 ? -6.282 4.384 -24.240 1.00 82.00 110 GLY A N 1
ATOM 821 C CA . GLY A 1 110 ? -6.003 4.763 -22.856 1.00 82.00 110 GLY A CA 1
ATOM 822 C C . GLY A 1 110 ? -5.061 5.953 -22.690 1.00 82.00 110 GLY A C 1
ATOM 823 O O . GLY A 1 110 ? -4.316 6.330 -23.601 1.00 82.00 110 GLY A O 1
ATOM 824 N N . THR A 1 111 ? -5.050 6.501 -21.478 1.00 84.44 111 THR A N 1
ATOM 825 C CA . THR A 1 111 ? -4.136 7.569 -21.063 1.00 84.44 111 THR A CA 1
ATOM 826 C C . THR A 1 111 ? -2.719 7.018 -20.945 1.00 84.44 111 THR A C 1
ATOM 828 O O . THR A 1 111 ? -2.495 6.011 -20.276 1.00 84.44 111 THR A O 1
ATOM 831 N N . VAL A 1 112 ? -1.747 7.668 -21.589 1.00 85.81 112 VAL A N 1
ATOM 832 C CA . VAL A 1 112 ? -0.341 7.243 -21.550 1.00 85.81 112 VAL A CA 1
ATOM 833 C C . VAL A 1 112 ? 0.344 7.804 -20.307 1.00 85.81 112 VAL A C 1
ATOM 835 O O . VAL A 1 112 ? 0.444 9.019 -20.150 1.00 85.81 112 VAL A O 1
ATOM 838 N N . LEU A 1 113 ? 0.884 6.918 -19.473 1.00 85.94 113 LEU A N 1
ATOM 839 C CA . LEU A 1 113 ? 1.763 7.260 -18.359 1.00 85.94 113 LEU A CA 1
ATOM 840 C C . LEU A 1 113 ? 3.189 6.819 -18.694 1.00 85.94 113 LEU A C 1
ATOM 842 O O . LEU A 1 113 ? 3.411 5.684 -19.121 1.00 85.94 113 LEU A O 1
ATOM 846 N N . ASN A 1 114 ? 4.146 7.727 -18.512 1.00 86.94 114 ASN A N 1
ATOM 847 C CA . ASN A 1 114 ? 5.558 7.506 -18.815 1.00 86.94 114 ASN A CA 1
ATOM 848 C C . ASN A 1 114 ? 6.367 7.413 -17.524 1.00 86.94 114 ASN A C 1
ATOM 850 O O . ASN A 1 114 ? 6.183 8.216 -16.612 1.00 86.94 114 ASN A O 1
ATOM 854 N N . PHE A 1 115 ? 7.295 6.465 -17.484 1.00 86.62 115 PHE A N 1
ATOM 855 C CA . PHE A 1 115 ? 8.139 6.183 -16.332 1.00 86.62 115 PHE A CA 1
ATOM 856 C C . PHE A 1 115 ? 9.601 6.047 -16.739 1.00 86.62 115 PHE A C 1
ATOM 858 O O . PHE A 1 115 ? 9.932 5.682 -17.871 1.00 86.62 115 PHE A O 1
ATOM 865 N N . GLY A 1 116 ? 10.469 6.277 -15.759 1.00 80.50 116 GLY A N 1
ATOM 866 C CA . GLY A 1 116 ? 11.902 6.091 -15.906 1.00 80.50 116 GLY A CA 1
ATOM 867 C C . GLY A 1 116 ? 12.629 7.251 -16.561 1.00 80.50 116 GLY A C 1
ATOM 868 O O . GLY A 1 116 ? 12.080 8.302 -16.882 1.00 80.50 116 GLY A O 1
ATOM 869 N N . ASN A 1 117 ? 13.925 7.035 -16.735 1.00 78.94 117 ASN A N 1
ATOM 870 C CA . ASN A 1 117 ? 14.842 7.940 -17.411 1.00 78.94 117 ASN A CA 1
ATOM 871 C C . ASN A 1 117 ? 15.812 7.128 -18.283 1.00 78.94 117 ASN A C 1
ATOM 873 O O . ASN A 1 117 ? 15.788 5.896 -18.279 1.00 78.94 117 ASN A O 1
ATOM 877 N N . ALA A 1 118 ? 16.703 7.804 -19.011 1.00 73.50 118 ALA A N 1
ATOM 878 C CA . ALA A 1 118 ? 17.669 7.142 -19.894 1.00 73.50 118 ALA A CA 1
ATOM 879 C C . ALA A 1 118 ? 18.562 6.098 -19.183 1.00 73.50 118 ALA A C 1
ATOM 881 O O . ALA A 1 118 ? 19.038 5.169 -19.827 1.00 73.50 118 ALA A O 1
ATOM 882 N N . THR A 1 119 ? 18.766 6.222 -17.867 1.00 74.94 119 THR A N 1
ATOM 883 C CA . THR A 1 119 ? 19.614 5.327 -17.061 1.00 74.94 119 THR A CA 1
ATOM 884 C C . THR A 1 119 ? 18.875 4.078 -16.579 1.00 74.94 119 THR A C 1
ATOM 886 O O . THR A 1 119 ? 19.472 3.015 -16.444 1.00 74.94 119 THR A O 1
ATOM 889 N N . THR A 1 120 ? 17.579 4.199 -16.295 1.00 71.44 120 THR A N 1
ATOM 890 C CA . THR A 1 120 ? 16.743 3.123 -15.729 1.00 71.44 120 THR A CA 1
ATOM 891 C C . THR A 1 120 ? 15.904 2.392 -16.774 1.00 71.44 120 THR A C 1
ATOM 893 O O . THR A 1 120 ? 15.377 1.320 -16.484 1.00 71.44 120 THR A O 1
ATOM 896 N N . GLY A 1 121 ? 15.838 2.939 -17.990 1.00 79.38 121 GLY A N 1
ATOM 897 C CA . GLY A 1 121 ? 14.966 2.484 -19.063 1.00 79.38 121 GLY A CA 1
ATOM 898 C C . GLY A 1 121 ? 13.662 3.276 -19.065 1.00 79.38 121 GLY A C 1
ATOM 899 O O . GLY A 1 121 ? 13.031 3.458 -18.027 1.00 79.38 121 GLY A O 1
ATOM 900 N N . LEU A 1 122 ? 13.266 3.756 -20.244 1.00 84.19 122 LEU A N 1
ATOM 901 C CA . LEU A 1 122 ? 11.971 4.401 -20.438 1.00 84.19 122 LEU A CA 1
ATOM 902 C C . LEU A 1 122 ? 10.911 3.323 -20.630 1.00 84.19 122 LEU A C 1
ATOM 904 O O . LEU A 1 122 ? 11.066 2.449 -21.484 1.00 84.19 122 LEU A O 1
ATOM 908 N N . MET A 1 123 ? 9.837 3.395 -19.853 1.00 86.56 123 MET A N 1
ATOM 909 C CA . MET A 1 123 ? 8.683 2.518 -20.021 1.00 86.56 123 MET A CA 1
ATOM 910 C C . MET A 1 123 ? 7.410 3.335 -20.000 1.00 86.56 123 MET A C 1
ATOM 912 O O . MET A 1 123 ? 7.290 4.297 -19.243 1.00 86.56 123 MET A O 1
ATOM 916 N N . SER A 1 124 ? 6.442 2.905 -20.795 1.00 87.31 124 SER A N 1
ATOM 917 C CA . SER A 1 124 ? 5.147 3.560 -20.868 1.00 87.31 124 SER A CA 1
ATOM 918 C C . SER A 1 124 ? 4.047 2.527 -20.704 1.00 87.31 124 SER A C 1
ATOM 920 O O . SER A 1 124 ? 4.133 1.415 -21.230 1.00 87.31 124 SER A O 1
ATOM 922 N N . ILE A 1 125 ? 2.995 2.903 -19.988 1.00 88.56 125 ILE A N 1
ATOM 923 C CA . ILE A 1 125 ? 1.759 2.122 -19.913 1.00 88.56 125 ILE A CA 1
ATOM 924 C C . ILE A 1 125 ? 0.614 2.984 -20.414 1.00 88.56 125 ILE A C 1
ATOM 926 O O . ILE A 1 125 ? 0.640 4.207 -20.290 1.00 88.56 125 ILE A O 1
ATOM 930 N N . LYS A 1 126 ? -0.387 2.339 -20.995 1.00 88.62 126 LYS A N 1
ATOM 931 C CA . LYS A 1 126 ? -1.679 2.948 -21.278 1.00 88.62 126 LYS A CA 1
ATOM 932 C C . LYS A 1 126 ? -2.661 2.450 -20.248 1.00 88.62 126 LYS A C 1
ATOM 934 O O . LYS A 1 126 ? -2.796 1.237 -20.095 1.00 88.62 126 LYS A O 1
ATOM 939 N N . VAL A 1 127 ? -3.301 3.373 -19.543 1.00 87.06 127 VAL A N 1
ATOM 940 C CA . VAL A 1 127 ? -4.310 3.047 -18.543 1.00 87.06 127 VAL A CA 1
ATOM 941 C C . VAL A 1 127 ? -5.687 3.399 -19.073 1.00 87.06 127 VAL A C 1
ATOM 943 O O . VAL A 1 127 ? -5.932 4.518 -19.525 1.00 87.06 127 VAL A O 1
ATOM 946 N N . THR A 1 128 ? -6.586 2.426 -18.998 1.00 85.00 128 THR A N 1
ATOM 947 C CA . THR A 1 128 ? -7.966 2.546 -19.452 1.00 85.00 128 THR A CA 1
ATOM 948 C C . THR A 1 128 ? -8.881 2.012 -18.356 1.00 85.00 128 THR A C 1
ATOM 950 O O . THR A 1 128 ? -8.976 0.802 -18.148 1.00 85.00 128 THR A O 1
ATOM 953 N N . LEU A 1 129 ? -9.593 2.915 -17.676 1.00 80.94 129 LEU A N 1
ATOM 954 C CA . LEU A 1 129 ? -10.422 2.589 -16.507 1.00 80.94 129 LEU A CA 1
ATOM 955 C C . LEU A 1 129 ? -11.508 1.539 -16.806 1.00 80.94 129 LEU A C 1
ATOM 957 O O . LEU A 1 129 ? -11.763 0.668 -15.982 1.00 80.94 129 LEU A O 1
ATOM 961 N N . ILE A 1 130 ? -12.089 1.538 -18.014 1.00 82.12 130 ILE A N 1
ATOM 962 C CA . ILE A 1 130 ? -13.101 0.538 -18.421 1.00 82.12 130 ILE A CA 1
ATOM 963 C C . ILE A 1 130 ? -12.541 -0.892 -18.533 1.00 82.12 130 ILE A C 1
ATOM 965 O O . ILE A 1 130 ? -13.293 -1.861 -18.618 1.00 82.12 130 ILE A O 1
ATOM 969 N N . ASN A 1 131 ? -11.216 -1.035 -18.590 1.00 82.50 131 ASN A N 1
ATOM 970 C CA . ASN A 1 131 ? -10.547 -2.327 -18.677 1.00 82.50 131 ASN A CA 1
ATOM 971 C C . ASN A 1 131 ? -10.120 -2.861 -17.298 1.00 82.50 131 ASN A C 1
ATOM 973 O O . ASN A 1 131 ? -9.638 -3.993 -17.226 1.00 82.50 131 ASN A O 1
ATOM 977 N N . ILE A 1 132 ? -10.310 -2.095 -16.217 1.00 84.56 132 ILE A N 1
ATOM 978 C CA . ILE A 1 132 ? -10.106 -2.580 -14.847 1.00 84.56 132 ILE A CA 1
ATOM 979 C C . ILE A 1 132 ? -11.119 -3.699 -14.569 1.00 84.56 132 ILE A C 1
ATOM 981 O O . ILE A 1 132 ? -12.304 -3.575 -14.869 1.00 84.56 132 ILE A O 1
ATOM 985 N N . GLY A 1 133 ? -10.645 -4.824 -14.032 1.00 84.12 133 GLY A N 1
ATOM 986 C CA . GLY A 1 133 ? -11.455 -6.015 -13.763 1.00 84.12 133 GLY A CA 1
ATOM 987 C C . GLY A 1 133 ? -11.452 -7.055 -14.888 1.00 84.12 133 GLY A C 1
ATOM 988 O O . GLY A 1 133 ? -11.908 -8.175 -14.671 1.00 84.12 133 GLY A O 1
ATOM 989 N N . LYS A 1 134 ? -10.881 -6.752 -16.065 1.00 86.94 134 LYS A N 1
ATOM 990 C CA . LYS A 1 134 ? -10.647 -7.766 -17.116 1.00 86.94 134 LYS A CA 1
ATOM 991 C C . LYS A 1 134 ? -9.484 -8.711 -16.784 1.00 86.94 134 LYS A C 1
ATOM 993 O O . LYS A 1 134 ? -9.283 -9.687 -17.502 1.00 86.94 134 LYS A O 1
ATOM 998 N N . GLY A 1 135 ? -8.738 -8.420 -15.719 1.00 88.31 135 GLY A N 1
ATOM 999 C CA . GLY A 1 135 ? -7.528 -9.116 -15.300 1.00 88.31 135 GLY A CA 1
ATOM 1000 C C . GLY A 1 135 ? -6.270 -8.603 -16.004 1.00 88.31 135 GLY A C 1
ATOM 1001 O O . GLY A 1 135 ? -6.340 -7.732 -16.880 1.00 88.31 135 GLY A O 1
ATOM 1002 N N . PRO A 1 136 ? -5.086 -9.079 -15.606 1.00 91.12 136 PRO A N 1
ATOM 1003 C CA . PRO A 1 136 ? -3.845 -8.552 -16.136 1.00 91.12 136 PRO A CA 1
ATOM 1004 C C . PRO A 1 136 ? -3.473 -9.130 -17.490 1.00 91.12 136 PRO A C 1
ATOM 1006 O O . PRO A 1 136 ? -3.850 -10.244 -17.866 1.00 91.12 136 PRO A O 1
ATOM 1009 N N . ARG A 1 137 ? -2.666 -8.350 -18.206 1.00 88.62 137 ARG A N 1
ATOM 1010 C CA . ARG A 1 137 ? -2.023 -8.768 -19.444 1.00 88.62 137 ARG A CA 1
ATOM 1011 C C . ARG A 1 137 ? -0.555 -9.027 -19.185 1.00 88.62 137 ARG A C 1
ATOM 1013 O O . ARG A 1 137 ? 0.187 -8.102 -18.871 1.00 88.62 137 ARG A O 1
ATOM 1020 N N . VAL A 1 138 ? -0.146 -10.280 -19.340 1.00 85.94 138 VAL A N 1
ATOM 1021 C CA . VAL A 1 138 ? 1.250 -10.697 -19.188 1.00 85.94 138 VAL A CA 1
ATOM 1022 C C . VAL A 1 138 ? 1.655 -11.404 -20.475 1.00 85.94 138 VAL A C 1
ATOM 1024 O O . VAL A 1 138 ? 0.994 -12.349 -20.905 1.00 85.94 138 VAL A O 1
ATOM 1027 N N . GLU A 1 139 ? 2.703 -10.898 -21.128 1.00 83.19 139 GLU A N 1
ATOM 1028 C CA . GLU A 1 139 ? 3.260 -11.463 -22.370 1.00 83.19 139 GLU A CA 1
ATOM 1029 C C . GLU A 1 139 ? 2.224 -11.620 -23.505 1.00 83.19 139 GLU A C 1
ATOM 1031 O O . GLU A 1 139 ? 2.172 -12.628 -24.210 1.00 83.19 139 GLU A O 1
ATOM 1036 N N . GLY A 1 140 ? 1.351 -10.621 -23.674 1.00 81.75 140 GLY A N 1
ATOM 1037 C CA . GLY A 1 140 ? 0.336 -10.599 -24.734 1.00 81.75 140 GLY A CA 1
ATOM 1038 C C . GLY A 1 140 ? -0.891 -11.481 -24.476 1.00 81.75 140 GLY A C 1
ATOM 1039 O O . GLY A 1 140 ? -1.827 -11.476 -25.282 1.00 81.75 140 GLY A O 1
ATOM 1040 N N . ARG A 1 141 ? -0.937 -12.210 -23.352 1.00 87.81 141 ARG A N 1
ATOM 1041 C CA . ARG A 1 141 ? -2.100 -13.005 -22.932 1.00 87.81 141 ARG A CA 1
ATOM 1042 C C . ARG A 1 141 ? -2.880 -12.298 -21.832 1.00 87.81 141 ARG A C 1
ATOM 1044 O O . ARG A 1 141 ? -2.299 -11.738 -20.908 1.00 87.81 141 ARG A O 1
ATOM 1051 N N . GLN A 1 142 ? -4.204 -12.357 -21.946 1.00 89.00 142 GLN A N 1
ATOM 1052 C CA . GLN A 1 142 ? -5.142 -11.887 -20.932 1.00 89.00 142 GLN A CA 1
ATOM 1053 C C . GLN A 1 142 ? -5.381 -13.009 -19.917 1.00 89.00 142 GLN A C 1
ATOM 1055 O O . GLN A 1 142 ? -5.766 -14.107 -20.318 1.00 89.00 142 GLN A O 1
ATOM 1060 N N . TYR A 1 143 ? -5.177 -12.731 -18.635 1.00 91.38 143 TYR A N 1
ATOM 1061 C CA . TYR A 1 143 ? -5.504 -13.643 -17.538 1.00 91.38 143 TYR A CA 1
ATOM 1062 C C . TYR A 1 143 ? -6.736 -13.149 -16.783 1.00 91.38 143 TYR A C 1
ATOM 1064 O O . TYR A 1 143 ? -7.127 -11.990 -16.920 1.00 91.38 143 TYR A O 1
ATOM 1072 N N . GLU A 1 144 ? -7.350 -14.031 -15.995 1.00 90.94 144 GLU A N 1
ATOM 1073 C CA . GLU A 1 144 ? -8.426 -13.643 -15.083 1.00 90.94 144 GLU A CA 1
ATOM 1074 C C . GLU A 1 144 ? -7.904 -12.713 -13.983 1.00 90.94 144 GLU A C 1
ATOM 1076 O O . GLU A 1 144 ? -6.716 -12.700 -13.655 1.00 90.94 144 GLU A O 1
ATOM 1081 N N . SER A 1 145 ? -8.805 -11.907 -13.423 1.00 91.38 145 SER A N 1
ATOM 1082 C CA . SER A 1 145 ? -8.455 -10.983 -12.351 1.00 91.38 145 SER A CA 1
ATOM 1083 C C . SER A 1 145 ? -8.048 -11.740 -11.089 1.00 91.38 145 SER A C 1
ATOM 1085 O O . SER A 1 145 ? -8.816 -12.545 -10.564 1.00 91.38 145 SER A O 1
ATOM 1087 N N . PHE A 1 146 ? -6.862 -11.438 -10.561 1.00 91.25 146 PHE A N 1
ATOM 1088 C CA . PHE A 1 146 ? -6.367 -12.031 -9.313 1.00 91.25 146 PHE A CA 1
ATOM 1089 C C . PHE A 1 146 ? -6.976 -11.370 -8.080 1.00 91.25 146 PHE A C 1
ATOM 1091 O O . PHE A 1 146 ? -6.959 -11.943 -6.991 1.00 91.25 146 PHE A O 1
ATOM 1098 N N . PHE A 1 147 ? -7.506 -10.157 -8.242 1.00 92.94 147 PHE A N 1
ATOM 1099 C CA . PHE A 1 147 ? -8.064 -9.366 -7.160 1.00 92.94 147 PHE A CA 1
ATOM 1100 C C . PHE A 1 147 ? -9.348 -8.675 -7.616 1.00 92.94 147 PHE A C 1
ATOM 1102 O O . PHE A 1 147 ? -9.402 -8.077 -8.686 1.00 92.94 147 PHE A O 1
ATOM 1109 N N . THR A 1 148 ? -10.405 -8.772 -6.816 1.00 90.25 148 THR A N 1
ATOM 1110 C CA . THR A 1 148 ? -11.682 -8.098 -7.093 1.00 90.25 148 THR A CA 1
ATOM 1111 C C . THR A 1 148 ? -12.200 -7.516 -5.779 1.00 90.25 148 THR A C 1
ATOM 1113 O O . THR A 1 148 ? -12.960 -8.187 -5.076 1.00 90.25 148 THR A O 1
ATOM 1116 N N . PRO A 1 149 ? -11.732 -6.317 -5.386 1.00 87.88 149 PRO A N 1
ATOM 1117 C CA . PRO A 1 149 ? -12.183 -5.662 -4.170 1.00 87.88 149 PRO A CA 1
ATOM 1118 C C . PRO A 1 149 ? -13.663 -5.290 -4.287 1.00 87.88 149 PRO A C 1
ATOM 1120 O O . PRO A 1 149 ? -14.218 -5.147 -5.379 1.00 87.88 149 PRO A O 1
ATOM 1123 N N . LYS A 1 150 ? -14.311 -5.117 -3.138 1.00 88.56 150 LYS A N 1
ATOM 1124 C CA . LYS A 1 150 ? -15.676 -4.590 -3.069 1.00 88.56 150 LYS A CA 1
ATOM 1125 C C . LYS A 1 150 ? -15.670 -3.115 -3.463 1.00 88.56 150 LYS A C 1
ATOM 1127 O O . LYS A 1 150 ? -14.697 -2.414 -3.211 1.00 88.56 150 LYS A O 1
ATOM 1132 N N . ASP A 1 151 ? -16.803 -2.629 -3.956 1.00 84.19 151 ASP A N 1
ATOM 1133 C CA . ASP A 1 151 ? -17.001 -1.219 -4.328 1.00 84.19 151 ASP A CA 1
ATOM 1134 C C . ASP A 1 151 ? -16.596 -0.241 -3.205 1.00 84.19 151 ASP A C 1
ATOM 1136 O O . ASP A 1 151 ? -15.919 0.752 -3.428 1.00 84.19 151 ASP A O 1
ATOM 1140 N N . ALA A 1 152 ? -16.887 -0.583 -1.947 1.00 84.38 152 ALA A N 1
ATOM 1141 C CA . ALA A 1 152 ? -16.505 0.242 -0.799 1.00 84.38 152 ALA A CA 1
ATOM 1142 C C . ALA A 1 152 ? -14.985 0.313 -0.528 1.00 84.38 152 ALA A C 1
ATOM 1144 O O . ALA A 1 152 ? -14.553 1.213 0.187 1.00 84.38 152 ALA A O 1
ATOM 1145 N N . GLN A 1 153 ? -14.204 -0.644 -1.037 1.00 86.56 153 GLN A N 1
ATOM 1146 C CA . GLN A 1 153 ? -12.755 -0.763 -0.827 1.00 86.56 153 GLN A CA 1
ATOM 1147 C C . GLN A 1 153 ? -11.950 -0.167 -1.987 1.00 86.56 153 GLN A C 1
ATOM 1149 O O . GLN A 1 153 ? -10.756 0.046 -1.828 1.00 86.56 153 GLN A O 1
ATOM 1154 N N . MET A 1 154 ? -12.568 0.080 -3.143 1.00 87.62 154 MET A N 1
ATOM 1155 C CA . MET A 1 154 ? -11.906 0.688 -4.290 1.00 87.62 154 MET A CA 1
ATOM 1156 C C . MET A 1 154 ? -12.484 2.080 -4.512 1.00 87.62 154 MET A C 1
ATOM 1158 O O . MET A 1 154 ? -13.624 2.225 -4.945 1.00 87.62 154 MET A O 1
ATOM 1162 N N . LYS A 1 155 ? -11.691 3.109 -4.230 1.00 85.44 155 LYS A N 1
ATOM 1163 C CA . LYS A 1 155 ? -12.108 4.498 -4.419 1.00 85.44 155 LYS A CA 1
ATOM 1164 C C . LYS A 1 155 ? -10.945 5.326 -4.929 1.00 85.44 155 LYS A C 1
ATOM 1166 O O . LYS A 1 155 ? -9.789 5.016 -4.668 1.00 85.44 155 LYS A O 1
ATOM 1171 N N . ILE A 1 156 ? -11.260 6.412 -5.619 1.00 81.44 156 ILE A N 1
ATOM 1172 C CA . ILE A 1 156 ? -10.265 7.445 -5.900 1.00 81.44 156 ILE A CA 1
ATOM 1173 C C . ILE A 1 156 ? -9.952 8.121 -4.563 1.00 81.44 156 ILE A C 1
ATOM 1175 O O . ILE A 1 156 ? -10.844 8.714 -3.953 1.00 81.44 156 ILE A O 1
ATOM 1179 N N . ALA A 1 157 ? -8.719 7.980 -4.080 1.00 76.25 157 ALA A N 1
ATOM 1180 C CA . ALA A 1 157 ? -8.279 8.619 -2.847 1.00 76.25 157 ALA A CA 1
ATOM 1181 C C . ALA A 1 157 ? -7.849 10.060 -3.170 1.00 76.25 157 ALA A C 1
ATOM 1183 O O . ALA A 1 157 ? -6.820 10.252 -3.815 1.00 76.25 157 ALA A O 1
ATOM 1184 N N . PRO A 1 158 ? -8.617 11.087 -2.762 1.00 75.25 158 PRO A N 1
ATOM 1185 C CA . PRO A 1 158 ? -8.298 12.462 -3.118 1.00 75.25 158 PRO A CA 1
ATOM 1186 C C . PRO A 1 158 ? -6.995 12.932 -2.462 1.00 75.25 158 PRO A C 1
ATOM 1188 O O . PRO A 1 158 ? -6.601 12.450 -1.396 1.00 75.25 158 PRO A O 1
ATOM 1191 N N . GLY A 1 159 ? -6.349 13.911 -3.099 1.00 72.81 159 GLY A N 1
ATOM 1192 C CA . GLY A 1 159 ? -5.223 14.637 -2.523 1.00 72.81 159 GLY A CA 1
ATOM 1193 C C . GLY A 1 159 ? -3.866 13.948 -2.639 1.00 72.81 159 GLY A C 1
ATOM 1194 O O . GLY A 1 159 ? -2.886 14.498 -2.135 1.00 72.81 159 GLY A O 1
ATOM 1195 N N . GLN A 1 160 ? -3.761 12.793 -3.298 1.00 80.75 160 GLN A N 1
ATOM 1196 C CA . GLN A 1 160 ? -2.460 12.196 -3.613 1.00 80.75 160 GLN A CA 1
ATOM 1197 C C . GLN A 1 160 ? -1.591 13.149 -4.441 1.00 80.75 160 GLN A C 1
ATOM 1199 O O . GLN A 1 160 ? -2.105 13.946 -5.222 1.00 80.75 160 GLN A O 1
ATOM 1204 N N . ILE A 1 161 ? -0.267 13.075 -4.287 1.00 77.56 161 ILE A N 1
ATOM 1205 C CA . ILE A 1 161 ? 0.661 13.853 -5.121 1.00 77.56 161 ILE A CA 1
ATOM 1206 C C . ILE A 1 161 ? 1.285 12.954 -6.183 1.00 77.56 161 ILE A C 1
ATOM 1208 O O . ILE A 1 161 ? 2.287 12.284 -5.929 1.00 77.56 161 ILE A O 1
ATOM 1212 N N . VAL A 1 162 ? 0.733 12.996 -7.392 1.00 76.75 162 VAL A N 1
ATOM 1213 C CA . VAL A 1 162 ? 1.260 12.284 -8.564 1.00 76.75 162 VAL A CA 1
ATOM 1214 C C . VAL A 1 162 ? 1.886 13.276 -9.536 1.00 76.75 162 VAL A C 1
ATOM 1216 O O . VAL A 1 162 ? 1.400 14.391 -9.720 1.00 76.75 162 VAL A O 1
ATOM 1219 N N . ASN A 1 163 ? 3.019 12.915 -10.141 1.00 74.94 163 ASN A N 1
ATOM 1220 C CA . ASN A 1 163 ? 3.738 13.783 -11.089 1.00 74.94 163 ASN A CA 1
ATOM 1221 C C . ASN A 1 163 ? 4.011 15.221 -10.562 1.00 74.94 163 ASN A C 1
ATOM 1223 O O . ASN A 1 163 ? 4.100 16.184 -11.321 1.00 74.94 163 ASN A O 1
ATOM 1227 N N . GLY A 1 164 ? 4.122 15.381 -9.237 1.00 70.06 164 GLY A N 1
ATOM 1228 C CA . GLY A 1 164 ? 4.350 16.673 -8.581 1.00 70.06 164 GLY A CA 1
ATOM 1229 C C . GLY A 1 164 ? 3.133 17.603 -8.508 1.00 70.06 164 GLY A C 1
ATOM 1230 O O . GLY A 1 164 ? 3.289 18.739 -8.063 1.00 70.06 164 GLY A O 1
ATOM 1231 N N . ALA A 1 165 ? 1.947 17.139 -8.903 1.00 66.50 165 ALA A N 1
ATOM 1232 C CA . ALA A 1 165 ? 0.683 17.849 -8.754 1.00 66.50 165 ALA A CA 1
ATOM 1233 C C . ALA A 1 165 ? -0.234 17.101 -7.778 1.00 66.50 165 ALA A C 1
ATOM 1235 O O . ALA A 1 165 ? -0.168 15.880 -7.659 1.00 66.50 165 ALA A O 1
ATOM 1236 N N . VAL A 1 166 ? -1.078 17.844 -7.064 1.00 69.25 166 VAL A N 1
ATOM 1237 C CA . VAL A 1 166 ? -2.127 17.248 -6.231 1.00 69.25 166 VAL A CA 1
ATOM 1238 C C . VAL A 1 166 ? -3.222 16.729 -7.158 1.00 69.25 166 VAL A C 1
ATOM 1240 O O . VAL A 1 166 ? -3.755 17.504 -7.954 1.00 69.25 166 VAL A O 1
ATOM 1243 N N . GLU A 1 167 ? -3.563 15.448 -7.052 1.00 70.00 167 GLU A N 1
ATOM 1244 C CA . GLU A 1 167 ? -4.714 14.878 -7.744 1.00 70.00 167 GLU A CA 1
ATOM 1245 C C . GLU A 1 167 ? -5.990 15.583 -7.288 1.00 70.00 167 GLU A C 1
ATOM 1247 O O . GLU A 1 167 ? -6.330 15.624 -6.097 1.00 70.00 167 GLU A O 1
ATOM 1252 N N . ALA A 1 168 ? -6.689 16.176 -8.254 1.00 59.00 168 ALA A N 1
ATOM 1253 C CA . ALA A 1 168 ? -7.913 16.906 -7.997 1.00 59.00 168 ALA A CA 1
ATOM 1254 C C . ALA A 1 168 ? -9.062 15.943 -7.669 1.00 59.00 168 ALA A C 1
ATOM 1256 O O . ALA A 1 168 ? -9.200 14.868 -8.253 1.00 59.00 168 ALA A O 1
ATOM 1257 N N . ILE A 1 169 ? -9.940 16.366 -6.759 1.00 57.88 169 ILE A N 1
ATOM 1258 C CA . ILE A 1 169 ? -11.162 15.626 -6.433 1.00 57.88 169 ILE A CA 1
ATOM 1259 C C . ILE A 1 169 ? -12.025 15.526 -7.699 1.00 57.88 169 ILE A C 1
ATOM 1261 O O . ILE A 1 169 ? -12.491 16.543 -8.211 1.00 57.88 169 ILE A O 1
ATOM 1265 N N . GLY A 1 170 ? -12.258 14.303 -8.181 1.00 56.44 170 GLY A N 1
ATOM 1266 C CA . GLY A 1 170 ? -13.070 14.049 -9.374 1.00 56.44 170 GLY A CA 1
ATOM 1267 C C . GLY A 1 170 ? -12.327 14.190 -10.705 1.00 56.44 170 GLY A C 1
ATOM 1268 O O . GLY A 1 170 ? -12.986 14.354 -11.732 1.00 56.44 170 GLY A O 1
ATOM 1269 N N . ASP A 1 171 ? -10.991 14.132 -10.707 1.00 61.28 171 ASP A N 1
ATOM 1270 C CA . ASP A 1 171 ? -10.220 14.018 -11.946 1.00 61.28 171 ASP A CA 1
ATOM 1271 C C . ASP A 1 171 ? -10.598 12.711 -12.683 1.00 61.28 171 ASP A C 1
ATOM 1273 O O . ASP A 1 171 ? -10.426 11.623 -12.127 1.00 61.28 171 ASP A O 1
ATOM 1277 N N . PRO A 1 172 ? -11.124 12.772 -13.923 1.00 58.75 172 PRO A N 1
ATOM 1278 C CA . PRO A 1 172 ? -11.464 11.579 -14.697 1.00 58.75 172 PRO A CA 1
ATOM 1279 C C . PRO A 1 172 ? -10.244 10.722 -15.079 1.00 58.75 172 PRO A C 1
ATOM 1281 O O . PRO A 1 172 ? -10.430 9.604 -15.559 1.00 58.75 172 PRO A O 1
ATOM 1284 N N . ALA A 1 173 ? -9.020 11.234 -14.908 1.00 62.12 173 ALA A N 1
ATOM 1285 C CA . ALA A 1 173 ? -7.776 10.502 -15.120 1.00 62.12 173 ALA A CA 1
ATOM 1286 C C . ALA A 1 173 ? -7.207 9.860 -13.839 1.00 62.12 173 ALA A C 1
ATOM 1288 O O . ALA A 1 173 ? -6.272 9.066 -13.957 1.00 62.12 173 ALA A O 1
ATOM 1289 N N . ALA A 1 174 ? -7.761 10.168 -12.658 1.00 75.50 174 ALA A N 1
ATOM 1290 C CA . ALA A 1 174 ? -7.290 9.609 -11.394 1.00 75.50 174 ALA A CA 1
ATOM 1291 C C . ALA A 1 174 ? -7.554 8.104 -11.325 1.00 75.50 174 ALA A C 1
ATOM 1293 O O . ALA A 1 174 ? -8.623 7.605 -11.706 1.00 75.50 174 ALA A O 1
ATOM 1294 N N . LEU A 1 175 ? -6.559 7.372 -10.835 1.00 82.69 175 LEU A N 1
ATOM 1295 C CA . LEU A 1 175 ? -6.657 5.931 -10.701 1.00 82.69 175 LEU A CA 1
ATOM 1296 C C . LEU A 1 175 ? -7.378 5.571 -9.399 1.00 82.69 175 LEU A C 1
ATOM 1298 O O . LEU A 1 175 ? -7.203 6.228 -8.374 1.00 82.69 175 LEU A O 1
ATOM 1302 N N . PRO A 1 176 ? -8.220 4.528 -9.414 1.00 85.81 176 PRO A N 1
ATOM 1303 C CA . PRO A 1 176 ? -8.771 4.010 -8.180 1.00 85.81 176 PRO A CA 1
ATOM 1304 C C . PRO A 1 176 ? -7.671 3.340 -7.352 1.00 85.81 176 PRO A C 1
ATOM 1306 O O . PRO A 1 176 ? -6.891 2.539 -7.871 1.00 85.81 176 PRO A O 1
ATOM 1309 N N . ASP A 1 177 ? -7.687 3.604 -6.050 1.00 89.88 177 ASP A N 1
ATOM 1310 C CA . ASP A 1 177 ? -6.782 3.004 -5.081 1.00 89.88 177 ASP A CA 1
ATOM 1311 C C . ASP A 1 177 ? -7.549 2.117 -4.088 1.00 89.88 177 ASP A C 1
ATOM 1313 O O . ASP A 1 177 ? -8.782 2.169 -3.970 1.00 89.88 177 ASP A O 1
ATOM 1317 N N . LEU A 1 178 ? -6.814 1.266 -3.377 1.00 91.56 178 LEU A N 1
ATOM 1318 C CA . LEU A 1 178 ? -7.352 0.420 -2.327 1.00 91.56 178 LEU A CA 1
ATOM 1319 C C . LEU A 1 178 ? -7.443 1.229 -1.037 1.00 91.56 178 LEU A C 1
ATOM 1321 O O . LEU A 1 178 ? -6.422 1.625 -0.483 1.00 91.56 178 LEU A O 1
ATOM 1325 N N . VAL A 1 179 ? -8.655 1.431 -0.531 1.00 91.69 179 VAL A N 1
ATOM 1326 C CA . VAL A 1 179 ? -8.901 2.188 0.698 1.00 91.69 179 VAL A CA 1
ATOM 1327 C C . VAL A 1 179 ? -9.252 1.285 1.876 1.00 91.69 179 VAL A C 1
ATOM 1329 O O . VAL A 1 179 ? -9.831 0.201 1.741 1.00 91.69 179 VAL A O 1
ATOM 1332 N N . ASP A 1 180 ? -8.894 1.747 3.065 1.00 90.75 180 ASP A N 1
ATOM 1333 C CA . ASP A 1 180 ? -9.292 1.150 4.325 1.00 90.75 180 ASP A CA 1
ATOM 1334 C C . ASP A 1 180 ? -10.743 1.503 4.704 1.00 90.75 180 ASP A C 1
ATOM 1336 O O . ASP A 1 180 ? -11.446 2.259 4.028 1.00 90.75 180 ASP A O 1
ATOM 1340 N N . ALA A 1 181 ? -11.223 0.952 5.821 1.00 89.75 181 ALA A N 1
ATOM 1341 C CA . ALA A 1 181 ? -12.572 1.220 6.322 1.00 89.75 181 ALA A CA 1
ATOM 1342 C C . ALA A 1 181 ? -12.803 2.674 6.802 1.00 89.75 181 ALA A C 1
ATOM 1344 O O . ALA A 1 181 ? -13.924 3.007 7.203 1.00 89.75 181 ALA A O 1
ATOM 1345 N N . TRP A 1 182 ? -11.766 3.517 6.807 1.00 87.94 182 TRP A N 1
ATOM 1346 C CA . TRP A 1 182 ? -11.813 4.945 7.129 1.00 87.94 182 TRP A CA 1
ATOM 1347 C C . TRP A 1 182 ? -11.641 5.840 5.891 1.00 87.94 182 TRP A C 1
ATOM 1349 O O . TRP A 1 182 ? -11.670 7.061 6.030 1.00 87.94 182 TRP A O 1
ATOM 1359 N N . GLY A 1 183 ? -11.530 5.256 4.692 1.00 87.38 183 GLY A N 1
ATOM 1360 C CA . GLY A 1 183 ? -11.417 5.998 3.437 1.00 87.38 183 GLY A CA 1
ATOM 1361 C C . GLY A 1 183 ? -10.015 6.549 3.172 1.00 87.38 183 GLY A C 1
ATOM 1362 O O . GLY A 1 183 ? -9.872 7.500 2.402 1.00 87.38 183 GLY A O 1
ATOM 1363 N N . GLN A 1 184 ? -8.992 5.984 3.816 1.00 89.75 184 GLN A N 1
ATOM 1364 C CA . GLN A 1 184 ? -7.587 6.291 3.554 1.00 89.75 184 GLN A CA 1
ATOM 1365 C C . GLN A 1 184 ? -6.948 5.200 2.691 1.00 89.75 184 GLN A C 1
ATOM 1367 O O . GLN A 1 184 ? -7.307 4.030 2.842 1.00 89.75 184 GLN A O 1
ATOM 1372 N N . PRO A 1 185 ? -6.010 5.538 1.790 1.00 91.69 185 PRO A N 1
ATOM 1373 C CA . PRO A 1 185 ? -5.380 4.540 0.937 1.00 91.69 185 PRO A CA 1
ATOM 1374 C C . PRO A 1 185 ? -4.520 3.555 1.745 1.00 91.69 185 PRO A C 1
ATOM 1376 O O . PRO A 1 185 ? -3.993 3.858 2.817 1.00 91.69 185 PRO A O 1
ATOM 1379 N N . ILE A 1 186 ? -4.375 2.338 1.239 1.00 92.38 186 ILE A N 1
ATOM 1380 C CA . ILE A 1 186 ? -3.507 1.307 1.807 1.00 92.38 186 ILE A CA 1
ATOM 1381 C C . ILE A 1 186 ? -2.186 1.362 1.050 1.00 92.38 186 ILE A C 1
ATOM 1383 O O . ILE A 1 186 ? -2.158 1.230 -0.168 1.00 92.38 186 ILE A O 1
ATOM 1387 N N . GLY A 1 187 ? -1.078 1.535 1.765 1.00 91.94 187 GLY A N 1
ATOM 1388 C CA . GLY A 1 187 ? 0.248 1.553 1.163 1.00 91.94 187 GLY A CA 1
ATOM 1389 C C . GLY A 1 187 ? 0.746 0.143 0.863 1.00 91.94 187 GLY A C 1
ATOM 1390 O O . GLY A 1 187 ? 0.709 -0.725 1.735 1.00 91.94 187 GLY A O 1
ATOM 1391 N N . TYR A 1 188 ? 1.246 -0.072 -0.353 1.00 93.56 188 TYR A N 1
ATOM 1392 C CA . TYR A 1 188 ? 1.906 -1.298 -0.789 1.00 93.56 188 TYR A CA 1
ATOM 1393 C C . TYR A 1 188 ? 3.323 -1.009 -1.274 1.00 93.56 188 TYR A C 1
ATOM 1395 O O . TYR A 1 188 ? 3.575 -0.093 -2.056 1.00 93.56 188 TYR A O 1
ATOM 1403 N N . VAL A 1 189 ? 4.257 -1.837 -0.823 1.00 91.94 189 VAL A N 1
ATOM 1404 C CA . VAL A 1 189 ? 5.670 -1.767 -1.186 1.00 91.94 189 VAL A CA 1
ATOM 1405 C C . VAL A 1 189 ? 6.206 -3.188 -1.294 1.00 91.94 189 VAL A C 1
ATOM 1407 O O . VAL A 1 189 ? 5.980 -4.023 -0.417 1.00 91.94 189 VAL A O 1
ATOM 1410 N N . ARG A 1 190 ? 6.942 -3.473 -2.369 1.00 93.06 190 ARG A N 1
ATOM 1411 C CA . ARG A 1 190 ? 7.502 -4.800 -2.646 1.00 93.06 190 ARG A CA 1
ATOM 1412 C C . ARG A 1 190 ? 9.004 -4.767 -2.868 1.00 93.06 190 ARG A C 1
ATOM 1414 O O . ARG A 1 190 ? 9.584 -3.739 -3.211 1.00 93.06 190 ARG A O 1
ATOM 1421 N N . ALA A 1 191 ? 9.609 -5.934 -2.717 1.00 91.00 191 ALA A N 1
ATOM 1422 C CA . ALA A 1 191 ? 11.007 -6.156 -2.993 1.00 91.00 191 ALA A CA 1
ATOM 1423 C C . ALA A 1 191 ? 11.240 -6.150 -4.511 1.00 91.00 191 ALA A C 1
ATOM 1425 O O . ALA A 1 191 ? 10.760 -7.024 -5.231 1.00 91.00 191 ALA A O 1
ATOM 1426 N N . ALA A 1 192 ? 12.026 -5.194 -4.991 1.00 88.00 192 ALA A N 1
ATOM 1427 C CA . ALA A 1 192 ? 12.572 -5.173 -6.342 1.00 88.00 192 ALA A CA 1
ATOM 1428 C C . ALA A 1 192 ? 13.620 -6.276 -6.554 1.00 88.00 192 ALA A C 1
ATOM 1430 O O . ALA A 1 192 ? 13.841 -6.731 -7.677 1.00 88.00 192 ALA A O 1
ATOM 1431 N N . LYS A 1 193 ? 14.293 -6.687 -5.471 1.00 85.12 193 LYS A N 1
ATOM 1432 C CA . LYS A 1 193 ? 15.381 -7.666 -5.482 1.00 85.12 193 LYS A CA 1
ATOM 1433 C C . LYS A 1 193 ? 15.373 -8.560 -4.254 1.00 85.12 193 LYS A C 1
ATOM 1435 O O . LYS A 1 193 ? 14.905 -8.190 -3.185 1.00 85.12 193 LYS A O 1
ATOM 1440 N N . THR A 1 194 ? 15.981 -9.732 -4.407 1.00 84.00 194 THR A N 1
ATOM 1441 C CA . THR A 1 194 ? 16.156 -10.701 -3.318 1.00 84.00 194 THR A CA 1
ATOM 1442 C C . THR A 1 194 ? 17.338 -10.378 -2.403 1.00 84.00 194 THR A C 1
ATOM 1444 O O . THR A 1 194 ? 17.305 -10.758 -1.238 1.00 84.00 194 THR A O 1
ATOM 1447 N N . THR A 1 195 ? 18.371 -9.698 -2.907 1.00 86.56 195 THR A N 1
ATOM 1448 C CA . THR A 1 195 ? 19.620 -9.427 -2.177 1.00 86.56 195 THR A CA 1
ATOM 1449 C C . THR A 1 195 ? 20.083 -7.990 -2.377 1.00 86.56 195 THR A C 1
ATOM 1451 O O . THR A 1 195 ? 19.868 -7.422 -3.447 1.00 86.56 195 THR A O 1
ATOM 1454 N N . GLY A 1 196 ? 20.791 -7.441 -1.390 1.00 87.19 196 GLY A N 1
ATOM 1455 C CA . GLY A 1 196 ? 21.333 -6.080 -1.409 1.00 87.19 196 GLY A CA 1
ATOM 1456 C C . GLY A 1 196 ? 20.970 -5.313 -0.141 1.00 87.19 196 GLY A C 1
ATOM 1457 O O . GLY A 1 196 ? 20.462 -5.905 0.814 1.00 87.19 196 GLY A O 1
ATOM 1458 N N . LEU A 1 197 ? 21.207 -4.002 -0.145 1.00 88.31 197 LEU A N 1
ATOM 1459 C CA . LEU A 1 197 ? 20.722 -3.105 0.906 1.00 88.31 197 LEU A CA 1
ATOM 1460 C C . LEU A 1 197 ? 19.192 -3.162 0.975 1.00 88.31 197 LEU A C 1
ATOM 1462 O O . LEU A 1 197 ? 18.533 -3.257 -0.055 1.00 88.31 197 LEU A O 1
ATOM 1466 N N . LEU A 1 198 ? 18.617 -3.100 2.172 1.00 88.19 198 LEU A N 1
ATOM 1467 C CA . LEU A 1 198 ? 17.170 -3.169 2.381 1.00 88.19 198 LEU A CA 1
ATOM 1468 C C . LEU A 1 198 ? 16.443 -1.977 1.752 1.00 88.19 198 LEU A C 1
ATOM 1470 O O . LEU A 1 198 ? 15.403 -2.161 1.137 1.00 88.19 198 LEU A O 1
ATOM 1474 N N . SER A 1 199 ? 17.011 -0.779 1.869 1.00 89.62 199 SER A N 1
ATOM 1475 C CA . SER A 1 199 ? 16.461 0.470 1.338 1.00 89.62 199 SER A CA 1
ATOM 1476 C C . SER A 1 199 ? 17.601 1.383 0.897 1.00 89.62 199 SER A C 1
ATOM 1478 O O . SER A 1 199 ? 18.681 1.367 1.494 1.00 89.62 199 SER A O 1
ATOM 1480 N N . GLY A 1 200 ? 17.387 2.177 -0.147 1.00 87.38 200 GLY A N 1
ATOM 1481 C CA . GLY A 1 200 ? 18.436 2.992 -0.762 1.00 87.38 200 GLY A CA 1
ATOM 1482 C C . GLY A 1 200 ? 17.917 3.832 -1.923 1.00 87.38 200 GLY A C 1
ATOM 1483 O O . GLY A 1 200 ? 16.711 3.917 -2.140 1.00 87.38 200 GLY A O 1
ATOM 1484 N N . ILE A 1 201 ? 18.830 4.475 -2.646 1.00 87.19 201 ILE A N 1
ATOM 1485 C CA . ILE A 1 201 ? 18.501 5.179 -3.893 1.00 87.19 201 ILE A CA 1
ATOM 1486 C C . ILE A 1 201 ? 18.684 4.258 -5.103 1.00 87.19 201 ILE A C 1
ATOM 1488 O O . ILE A 1 201 ? 19.289 3.195 -5.006 1.00 87.19 201 ILE A O 1
ATOM 1492 N N . VAL A 1 202 ? 18.203 4.678 -6.273 1.00 85.88 202 VAL A N 1
ATOM 1493 C CA . VAL A 1 202 ? 18.279 3.894 -7.521 1.00 85.88 202 VAL A CA 1
ATOM 1494 C C . VAL A 1 202 ? 19.701 3.436 -7.870 1.00 85.88 202 VAL A C 1
ATOM 1496 O O . VAL A 1 202 ? 19.875 2.306 -8.323 1.00 85.88 202 VAL A O 1
ATOM 1499 N N . SER A 1 203 ? 20.730 4.252 -7.611 1.00 85.88 203 SER A N 1
ATOM 1500 C CA . SER A 1 203 ? 22.129 3.852 -7.841 1.00 85.88 203 SER A CA 1
ATOM 1501 C C . SER A 1 203 ? 22.607 2.734 -6.914 1.00 85.88 203 SER A C 1
ATOM 1503 O O . SER A 1 203 ? 23.458 1.945 -7.313 1.00 85.88 203 SER A O 1
ATOM 1505 N N . ASP A 1 204 ? 22.054 2.647 -5.703 1.00 85.31 204 ASP A N 1
ATOM 1506 C CA . ASP A 1 204 ? 22.408 1.619 -4.718 1.00 85.31 204 ASP A CA 1
ATOM 1507 C C . ASP A 1 204 ? 21.747 0.273 -5.044 1.00 85.31 204 ASP A C 1
ATOM 1509 O O . ASP A 1 204 ? 22.150 -0.766 -4.522 1.00 85.31 204 ASP A O 1
ATOM 1513 N N . ASN A 1 205 ? 20.728 0.297 -5.910 1.00 87.25 205 ASN A N 1
ATOM 1514 C CA . ASN A 1 205 ? 19.939 -0.856 -6.329 1.00 87.25 205 ASN A CA 1
ATOM 1515 C C . ASN A 1 205 ? 19.436 -1.712 -5.141 1.00 87.25 205 ASN A C 1
ATOM 1517 O O . ASN A 1 205 ? 19.748 -2.909 -5.066 1.00 87.25 205 ASN A O 1
ATOM 1521 N N . PRO A 1 206 ? 18.706 -1.097 -4.188 1.00 90.69 206 PRO A N 1
ATOM 1522 C CA . PRO A 1 206 ? 18.240 -1.750 -2.971 1.00 90.69 206 PRO A CA 1
ATOM 1523 C C . PRO A 1 206 ? 17.151 -2.797 -3.239 1.00 90.69 206 PRO A C 1
ATOM 1525 O O . PRO A 1 206 ? 16.589 -2.904 -4.331 1.00 90.69 206 PRO A O 1
ATOM 1528 N N . GLN A 1 207 ? 16.821 -3.556 -2.195 1.00 90.88 207 GLN A N 1
ATOM 1529 C CA . GLN A 1 207 ? 15.696 -4.480 -2.185 1.00 90.88 207 GLN A CA 1
ATOM 1530 C C . GLN A 1 207 ? 14.365 -3.728 -2.222 1.00 90.88 207 GLN A C 1
ATOM 1532 O O . GLN A 1 207 ? 13.503 -4.127 -2.990 1.00 90.88 207 GLN A O 1
ATOM 1537 N N . PHE A 1 208 ? 14.197 -2.645 -1.460 1.00 91.94 208 PHE A N 1
ATOM 1538 C CA . PHE A 1 208 ? 12.968 -1.849 -1.421 1.00 91.94 208 PHE A CA 1
ATOM 1539 C C . PHE A 1 208 ? 13.234 -0.378 -1.746 1.00 91.94 208 PHE A C 1
ATOM 1541 O O . PHE A 1 208 ? 14.285 0.170 -1.407 1.00 91.94 208 PHE A O 1
ATOM 1548 N N . TYR A 1 209 ? 12.246 0.257 -2.373 1.00 90.69 209 TYR A N 1
ATOM 1549 C CA . TYR A 1 209 ? 12.249 1.678 -2.711 1.00 90.69 209 TYR A CA 1
ATOM 1550 C C . TYR A 1 209 ? 11.192 2.414 -1.888 1.00 90.69 209 TYR A C 1
ATOM 1552 O O . TYR A 1 209 ? 10.120 1.874 -1.618 1.00 90.69 209 TYR A O 1
ATOM 1560 N N . PHE A 1 210 ? 11.499 3.645 -1.482 1.00 89.25 210 PHE A N 1
ATOM 1561 C CA . PHE A 1 210 ? 10.574 4.499 -0.726 1.00 89.25 210 PHE A CA 1
ATOM 1562 C C . PHE A 1 210 ? 9.703 5.349 -1.658 1.00 89.25 210 PHE A C 1
ATOM 1564 O O . PHE A 1 210 ? 8.565 5.686 -1.349 1.00 89.25 210 PHE A O 1
ATOM 1571 N N . GLU A 1 211 ? 10.249 5.681 -2.819 1.00 88.00 211 GLU A N 1
ATOM 1572 C CA . GLU A 1 211 ? 9.680 6.560 -3.827 1.00 88.00 211 GLU A CA 1
ATOM 1573 C C . GLU A 1 211 ? 8.251 6.170 -4.272 1.00 88.00 211 GLU A C 1
ATOM 1575 O O . GLU A 1 211 ? 7.433 7.080 -4.398 1.00 88.00 211 GLU A O 1
ATOM 1580 N N . PRO A 1 212 ? 7.873 4.880 -4.406 1.00 87.62 212 PRO A N 1
ATOM 1581 C CA . PRO A 1 212 ? 6.491 4.472 -4.699 1.00 87.62 212 PRO A CA 1
ATOM 1582 C C . PRO A 1 212 ? 5.445 4.892 -3.653 1.00 87.62 212 PRO A C 1
ATOM 1584 O O . PRO A 1 212 ? 4.253 4.903 -3.950 1.00 87.62 212 PRO A O 1
ATOM 1587 N N . LEU A 1 213 ? 5.868 5.220 -2.429 1.00 88.94 213 LEU A N 1
ATOM 1588 C CA . LEU A 1 213 ? 4.987 5.613 -1.323 1.00 88.94 213 LEU A CA 1
ATOM 1589 C C . LEU A 1 213 ? 4.867 7.136 -1.167 1.00 88.94 213 LEU A C 1
ATOM 1591 O O . LEU A 1 213 ? 4.026 7.637 -0.421 1.00 88.94 213 LEU A O 1
ATOM 1595 N N . VAL A 1 214 ? 5.716 7.885 -1.871 1.00 88.00 214 VAL A N 1
ATOM 1596 C CA . VAL A 1 214 ? 5.757 9.350 -1.834 1.00 88.00 214 VAL A CA 1
ATOM 1597 C C . VAL A 1 214 ? 4.408 10.014 -2.147 1.00 88.00 214 VAL A C 1
ATOM 1599 O O . VAL A 1 214 ? 4.112 10.999 -1.462 1.00 88.00 214 VAL A O 1
ATOM 1602 N N . PRO A 1 215 ? 3.578 9.517 -3.096 1.00 87.88 215 PRO A N 1
ATOM 1603 C CA . PRO A 1 215 ? 2.273 10.121 -3.380 1.00 87.88 215 PRO A CA 1
ATOM 1604 C C . PRO A 1 215 ? 1.353 10.228 -2.160 1.00 87.88 215 PRO A C 1
ATOM 1606 O O . PRO A 1 215 ? 0.596 11.194 -2.054 1.00 87.88 215 PRO A O 1
ATOM 1609 N N . TYR A 1 216 ? 1.473 9.298 -1.208 1.00 88.81 216 TYR A N 1
ATOM 1610 C CA . TYR A 1 216 ? 0.727 9.326 0.049 1.00 88.81 216 TYR A CA 1
ATOM 1611 C C . TYR A 1 216 ? 1.366 10.268 1.064 1.00 88.81 216 TYR A C 1
ATOM 1613 O O . TYR A 1 216 ? 0.709 11.155 1.602 1.00 88.81 216 TYR A O 1
ATOM 1621 N N . PHE A 1 217 ? 2.668 10.114 1.312 1.00 87.31 217 PHE A N 1
ATOM 1622 C CA . PHE A 1 217 ? 3.330 10.802 2.423 1.00 87.31 217 PHE A CA 1
ATOM 1623 C C . PHE A 1 217 ? 3.595 12.288 2.182 1.00 87.31 217 PHE A C 1
ATOM 1625 O O . PHE A 1 217 ? 3.803 13.029 3.138 1.00 87.31 217 PHE A O 1
ATOM 1632 N N . ARG A 1 218 ? 3.611 12.746 0.926 1.00 85.62 218 ARG A N 1
ATOM 1633 C CA . ARG A 1 218 ? 3.738 14.179 0.612 1.00 85.62 218 ARG A CA 1
ATOM 1634 C C . ARG A 1 218 ? 2.399 14.897 0.504 1.00 85.62 218 ARG A C 1
ATOM 1636 O O . ARG A 1 218 ? 2.396 16.120 0.404 1.00 85.62 218 ARG A O 1
ATOM 1643 N N . SER A 1 219 ? 1.288 14.165 0.523 1.00 85.38 219 SER A N 1
ATOM 1644 C CA . SER A 1 219 ? -0.044 14.752 0.451 1.00 85.38 219 SER A CA 1
ATOM 1645 C C . SER A 1 219 ? -0.330 15.655 1.651 1.00 85.38 219 SER A C 1
ATOM 1647 O O . SER A 1 219 ? -0.042 15.300 2.793 1.00 85.38 219 SER A O 1
ATOM 1649 N N . THR A 1 220 ? -0.937 16.812 1.387 1.00 84.62 220 THR A N 1
ATOM 1650 C CA . THR A 1 220 ? -1.416 17.751 2.412 1.00 84.62 220 THR A CA 1
ATOM 1651 C C . THR A 1 220 ? -2.906 17.586 2.732 1.00 84.62 220 THR A C 1
ATOM 1653 O O . THR A 1 220 ? -3.412 18.254 3.630 1.00 84.62 220 THR A O 1
ATOM 1656 N N . ALA A 1 221 ? -3.620 16.723 2.003 1.00 84.44 221 ALA A N 1
ATOM 1657 C CA . ALA A 1 221 ? -5.063 16.530 2.129 1.00 84.44 221 ALA A CA 1
ATOM 1658 C C . ALA A 1 221 ? -5.475 15.115 1.681 1.00 84.44 221 ALA A C 1
ATOM 1660 O O . ALA A 1 221 ? -6.283 14.958 0.769 1.00 84.44 221 ALA A O 1
ATOM 1661 N N . LEU A 1 222 ? -4.892 14.083 2.294 1.00 85.19 222 LEU A N 1
ATOM 1662 C CA . LEU A 1 222 ? -5.052 12.702 1.844 1.00 85.19 222 LEU A CA 1
ATOM 1663 C C . LEU A 1 222 ? -6.386 12.075 2.275 1.00 85.19 222 LEU A C 1
ATO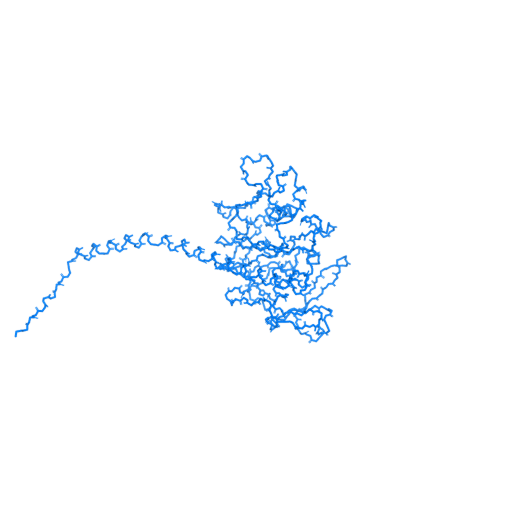M 1665 O O . LEU A 1 222 ? -6.791 12.163 3.444 1.00 85.19 222 LEU A O 1
ATOM 1669 N N . GLY A 1 223 ? -7.011 11.371 1.329 1.00 84.06 223 GLY A N 1
ATOM 1670 C CA . GLY A 1 223 ? -8.154 10.490 1.562 1.00 84.06 223 GLY A CA 1
ATOM 1671 C C . GLY A 1 223 ? -9.419 11.231 1.998 1.00 84.06 223 GLY A C 1
ATOM 1672 O O . GLY A 1 223 ? -9.496 12.459 1.974 1.00 84.06 223 GLY A O 1
ATOM 1673 N N . GLU A 1 224 ? -10.437 10.488 2.433 1.00 83.81 224 GLU A N 1
ATOM 1674 C CA . GLU A 1 224 ? -11.728 11.082 2.829 1.00 83.81 224 GLU A CA 1
ATOM 1675 C C . GLU A 1 224 ? -11.624 11.991 4.068 1.00 83.81 224 GLU A C 1
ATOM 1677 O O . GLU A 1 224 ? -12.446 12.888 4.252 1.00 83.81 224 GLU A O 1
ATOM 1682 N N . MET A 1 225 ? -10.604 11.790 4.910 1.00 83.31 225 MET A N 1
ATOM 1683 C CA . MET A 1 225 ? -10.375 12.626 6.096 1.00 83.31 225 MET A CA 1
ATOM 1684 C C . MET A 1 225 ? -9.604 13.918 5.783 1.00 83.31 225 MET A C 1
ATOM 1686 O O . MET A 1 225 ? -9.511 14.773 6.661 1.00 83.31 225 MET A O 1
ATOM 1690 N N . SER A 1 226 ? -9.081 14.079 4.558 1.00 86.06 226 SER A N 1
ATOM 1691 C CA . SER A 1 226 ? -8.358 15.275 4.106 1.00 86.06 226 SER A CA 1
ATOM 1692 C C . SER A 1 226 ? -7.237 15.700 5.070 1.00 86.06 226 SER A C 1
ATOM 1694 O O . SER A 1 226 ? -7.149 16.865 5.466 1.00 86.06 226 SER A O 1
ATOM 1696 N N . LEU A 1 227 ? -6.389 14.749 5.474 1.00 84.19 227 LEU A N 1
ATOM 1697 C CA . LEU A 1 227 ? -5.325 14.980 6.458 1.00 84.19 227 LEU A CA 1
ATOM 1698 C C . LEU A 1 227 ? -3.980 15.307 5.801 1.00 84.19 227 LEU A C 1
ATOM 1700 O O . LEU A 1 227 ? -3.623 14.733 4.771 1.00 84.19 227 LEU A O 1
ATOM 1704 N N . ASP A 1 228 ? -3.208 16.188 6.440 1.00 85.62 228 ASP A N 1
ATOM 1705 C CA . ASP A 1 228 ? -1.858 16.549 6.003 1.00 85.62 228 ASP A CA 1
ATOM 1706 C C . ASP A 1 228 ? -0.839 15.499 6.450 1.00 85.62 228 ASP A C 1
ATOM 1708 O O . ASP A 1 228 ? -0.377 15.518 7.590 1.00 85.62 228 ASP A O 1
ATOM 1712 N N . GLN A 1 229 ? -0.463 14.595 5.547 1.00 85.19 229 GLN A N 1
ATOM 1713 C CA . GLN A 1 229 ? 0.568 13.587 5.801 1.00 85.19 229 GLN A CA 1
ATOM 1714 C C . GLN A 1 229 ? 1.973 14.185 5.769 1.00 85.19 229 GLN A C 1
ATOM 1716 O O . GLN A 1 229 ? 2.857 13.712 6.482 1.00 85.19 229 GLN A O 1
ATOM 1721 N N . ASN A 1 230 ? 2.186 15.238 4.981 1.00 84.88 230 ASN A N 1
ATOM 1722 C CA . ASN A 1 230 ? 3.496 15.848 4.805 1.00 84.88 230 ASN A CA 1
ATOM 1723 C C . ASN A 1 230 ? 4.047 16.447 6.104 1.00 84.88 230 ASN A C 1
ATOM 1725 O O . ASN A 1 230 ? 5.260 16.403 6.324 1.00 84.88 230 ASN A O 1
ATOM 1729 N N . ALA A 1 231 ? 3.163 17.004 6.936 1.00 81.06 231 ALA A N 1
ATOM 1730 C CA . ALA A 1 231 ? 3.509 17.596 8.225 1.00 81.06 231 ALA A CA 1
ATOM 1731 C C . ALA A 1 231 ? 3.367 16.638 9.416 1.00 81.06 231 ALA A C 1
ATOM 1733 O O . ALA A 1 231 ? 4.007 16.858 10.443 1.00 81.06 231 ALA A O 1
ATOM 1734 N N . THR A 1 232 ? 2.519 15.610 9.320 1.00 77.62 232 THR A N 1
ATOM 1735 C CA . THR A 1 232 ? 2.171 14.770 10.482 1.00 77.62 232 THR A CA 1
ATOM 1736 C C . THR A 1 232 ? 2.788 13.375 10.449 1.00 77.62 232 THR A C 1
ATOM 1738 O O . THR A 1 232 ? 3.138 12.849 11.507 1.00 77.62 232 THR A O 1
ATOM 1741 N N . SER A 1 233 ? 2.984 12.785 9.266 1.00 81.81 233 SER A N 1
ATOM 1742 C CA . SER A 1 233 ? 3.604 11.465 9.134 1.00 81.81 233 SER A CA 1
ATOM 1743 C C . SER A 1 233 ? 5.114 11.538 9.363 1.00 81.81 233 SER A C 1
ATOM 1745 O O . SER A 1 233 ? 5.779 12.497 8.959 1.00 81.81 233 SER A O 1
ATOM 1747 N N . VAL A 1 234 ? 5.688 10.471 9.930 1.00 79.94 234 VAL A N 1
ATOM 1748 C CA . VAL A 1 234 ? 7.150 10.279 10.018 1.00 79.94 234 VAL A CA 1
ATOM 1749 C C . VAL A 1 234 ? 7.791 10.259 8.628 1.00 79.94 234 VAL A C 1
ATOM 1751 O O . VAL A 1 234 ? 8.940 10.651 8.473 1.00 79.94 234 VAL A O 1
ATOM 1754 N N . PHE A 1 235 ? 7.059 9.836 7.598 1.00 83.00 235 PHE A N 1
ATOM 1755 C CA . PHE A 1 235 ? 7.548 9.810 6.219 1.00 83.00 235 PHE A CA 1
ATOM 1756 C C . PHE A 1 235 ? 7.319 11.126 5.452 1.00 83.00 235 PHE A C 1
ATOM 1758 O O . PHE A 1 235 ? 7.701 11.235 4.280 1.00 83.00 235 PHE A O 1
ATOM 1765 N N . GLY A 1 236 ? 6.699 12.118 6.097 1.00 82.94 236 GLY A N 1
ATOM 1766 C CA . GLY A 1 236 ? 6.412 13.427 5.525 1.00 82.94 236 GLY A CA 1
ATOM 1767 C C . GLY A 1 236 ? 7.679 14.249 5.289 1.00 82.94 236 GLY A C 1
ATOM 1768 O O . GLY A 1 236 ? 8.613 14.243 6.090 1.00 82.94 236 GLY A O 1
ATOM 1769 N N . SER A 1 237 ? 7.740 14.982 4.173 1.00 80.56 237 SER A N 1
ATOM 1770 C CA . SER A 1 237 ? 8.935 15.763 3.812 1.00 80.56 237 SER A CA 1
ATOM 1771 C C . SER A 1 237 ? 9.202 16.957 4.731 1.00 80.56 237 SER A C 1
ATOM 1773 O O . SER A 1 237 ? 10.327 17.453 4.748 1.00 80.56 237 SER A O 1
ATOM 1775 N N . ALA A 1 238 ? 8.208 17.401 5.510 1.00 77.12 238 ALA A N 1
ATOM 1776 C CA . ALA A 1 238 ? 8.405 18.415 6.545 1.00 77.12 238 ALA A CA 1
ATOM 1777 C C . ALA A 1 238 ? 8.945 17.829 7.861 1.00 77.12 238 ALA A C 1
ATOM 1779 O O . ALA A 1 238 ? 9.472 18.570 8.691 1.00 77.12 238 ALA A O 1
ATOM 1780 N N . THR A 1 239 ? 8.841 16.513 8.046 1.00 73.50 239 THR A N 1
ATOM 1781 C CA . THR A 1 239 ? 9.244 15.830 9.275 1.00 73.50 239 THR A CA 1
ATOM 1782 C C . THR A 1 239 ? 10.715 15.416 9.217 1.00 73.50 239 THR A C 1
ATOM 1784 O O . THR A 1 239 ? 11.413 15.515 10.228 1.00 73.50 239 THR A O 1
ATOM 1787 N N . GLY A 1 240 ? 11.217 14.985 8.049 1.00 76.62 240 GLY A N 1
ATOM 1788 C CA . GLY A 1 240 ? 12.581 14.471 7.890 1.00 76.62 240 GLY A CA 1
ATOM 1789 C C . GLY A 1 240 ? 13.144 14.515 6.469 1.00 76.62 240 GLY A C 1
ATOM 1790 O O . GLY A 1 240 ? 12.494 14.901 5.497 1.00 76.62 240 GLY A O 1
ATOM 1791 N N . THR A 1 241 ? 14.412 14.122 6.340 1.00 82.75 241 THR A N 1
ATOM 1792 C CA . THR A 1 241 ? 15.098 14.032 5.043 1.00 82.75 241 THR A CA 1
ATOM 1793 C C . THR A 1 241 ? 14.782 12.718 4.327 1.00 82.75 241 THR A C 1
ATOM 1795 O O . THR A 1 241 ? 14.582 11.676 4.949 1.00 82.75 241 THR A O 1
ATOM 1798 N N . ALA A 1 242 ? 14.860 12.715 2.991 1.00 80.81 242 ALA A N 1
ATOM 1799 C CA . ALA A 1 242 ? 14.658 11.500 2.192 1.00 80.81 242 ALA A CA 1
ATOM 1800 C C . ALA A 1 242 ? 15.614 10.350 2.574 1.00 80.81 242 ALA A C 1
ATOM 1802 O O . ALA A 1 242 ? 15.266 9.179 2.437 1.00 80.81 242 ALA A O 1
ATOM 1803 N N . ALA A 1 243 ? 16.820 10.668 3.063 1.00 82.00 243 ALA A N 1
ATOM 1804 C CA . ALA A 1 243 ? 17.735 9.663 3.592 1.00 82.00 243 ALA A CA 1
ATOM 1805 C C . ALA A 1 243 ? 17.156 9.004 4.851 1.00 82.00 243 ALA A C 1
ATOM 1807 O O . ALA A 1 243 ? 17.046 7.783 4.878 1.00 82.00 243 ALA A O 1
ATOM 1808 N N . GLN A 1 244 ? 16.711 9.797 5.831 1.00 82.62 244 GLN A N 1
ATOM 1809 C CA . GLN A 1 244 ? 16.112 9.302 7.076 1.00 82.62 244 GLN A CA 1
ATOM 1810 C C . GLN A 1 244 ? 14.845 8.477 6.830 1.00 82.62 244 GLN A C 1
ATOM 1812 O O . GLN A 1 244 ? 14.670 7.444 7.466 1.00 82.62 244 GLN A O 1
ATOM 1817 N N . HIS A 1 245 ? 14.005 8.867 5.869 1.00 85.12 245 HIS A N 1
ATOM 1818 C CA . HIS A 1 245 ? 12.817 8.087 5.498 1.00 85.12 245 HIS A CA 1
ATOM 1819 C C . HIS A 1 245 ? 13.187 6.698 4.980 1.00 85.12 245 HIS A C 1
ATOM 1821 O O . HIS A 1 245 ? 12.577 5.704 5.364 1.00 85.12 245 HIS A O 1
ATOM 1827 N N . ARG A 1 246 ? 14.235 6.601 4.157 1.00 85.56 246 ARG A N 1
ATOM 1828 C CA . ARG A 1 246 ? 14.734 5.308 3.679 1.00 85.56 246 ARG A CA 1
ATOM 1829 C C . ARG A 1 246 ? 15.302 4.450 4.808 1.00 85.56 246 ARG A C 1
ATOM 1831 O O . ARG A 1 246 ? 15.077 3.242 4.787 1.00 85.56 246 ARG A O 1
ATOM 1838 N N . GLU A 1 247 ? 15.980 5.050 5.786 1.00 83.31 247 GLU A N 1
ATOM 1839 C CA . GLU A 1 247 ? 16.457 4.329 6.979 1.00 83.31 247 GLU A CA 1
ATOM 1840 C C . GLU A 1 247 ? 15.314 3.818 7.848 1.00 83.31 247 GLU A C 1
ATOM 1842 O O . GLU A 1 247 ? 15.349 2.695 8.349 1.00 83.31 247 GLU A O 1
ATOM 1847 N N . PHE A 1 248 ? 14.289 4.643 8.030 1.00 81.88 248 PHE A N 1
ATOM 1848 C CA . PHE A 1 248 ? 13.119 4.281 8.809 1.00 81.88 248 PHE A CA 1
ATOM 1849 C C . PHE A 1 248 ? 12.327 3.157 8.122 1.00 81.88 248 PHE A C 1
ATOM 1851 O O . PHE A 1 248 ? 11.983 2.163 8.762 1.00 81.88 248 PHE A O 1
ATOM 1858 N N . LEU A 1 249 ? 12.163 3.230 6.795 1.00 85.81 249 LEU A N 1
ATOM 1859 C CA . LEU A 1 249 ? 11.606 2.131 6.006 1.00 85.81 249 LEU A CA 1
ATOM 1860 C C . LEU A 1 249 ? 12.429 0.847 6.180 1.00 85.81 249 LEU A C 1
ATOM 1862 O O . LEU A 1 249 ? 11.848 -0.214 6.395 1.00 85.81 249 LEU A O 1
ATOM 1866 N N . ALA A 1 250 ? 13.765 0.932 6.144 1.00 85.56 250 ALA A N 1
ATOM 1867 C CA . ALA A 1 250 ? 14.632 -0.225 6.366 1.00 85.56 250 ALA A CA 1
ATOM 1868 C C . ALA A 1 250 ? 14.394 -0.870 7.741 1.00 85.56 250 ALA A C 1
ATOM 1870 O O . ALA A 1 250 ? 14.315 -2.091 7.839 1.00 85.56 250 ALA A O 1
ATOM 1871 N N . GLN A 1 251 ? 14.213 -0.071 8.795 1.00 81.69 251 GLN A N 1
ATOM 1872 C CA . GLN A 1 251 ? 13.918 -0.580 10.139 1.00 81.69 251 GLN A CA 1
ATOM 1873 C C . GLN A 1 251 ? 12.558 -1.267 10.229 1.00 81.69 251 GLN A C 1
ATOM 1875 O O . GLN A 1 251 ? 12.440 -2.286 10.909 1.00 81.69 251 GLN A O 1
ATOM 1880 N N . LEU A 1 252 ? 11.548 -0.733 9.539 1.00 81.88 252 LEU A N 1
ATOM 1881 C CA . LEU A 1 252 ? 10.208 -1.310 9.511 1.00 81.88 252 LEU A CA 1
ATOM 1882 C C . LEU A 1 252 ? 10.207 -2.702 8.860 1.00 81.88 252 LEU A C 1
ATOM 1884 O O . LEU A 1 252 ? 9.576 -3.637 9.363 1.00 81.88 252 LEU A O 1
ATOM 1888 N N . ILE A 1 253 ? 10.937 -2.845 7.752 1.00 85.38 253 ILE A N 1
ATOM 1889 C CA . ILE A 1 253 ? 10.944 -4.071 6.945 1.00 85.38 253 ILE A CA 1
ATOM 1890 C C . ILE A 1 253 ? 11.952 -5.114 7.423 1.00 85.38 253 ILE A C 1
ATOM 1892 O O . ILE A 1 253 ? 11.829 -6.287 7.071 1.00 85.38 253 ILE A O 1
ATOM 1896 N N . ARG A 1 254 ? 12.959 -4.728 8.208 1.00 84.06 254 ARG A N 1
ATOM 1897 C CA . ARG A 1 254 ? 14.023 -5.631 8.662 1.00 84.06 254 ARG A CA 1
ATOM 1898 C C . ARG A 1 254 ? 13.519 -6.664 9.665 1.00 84.06 254 ARG A C 1
ATOM 1900 O O . ARG A 1 254 ? 12.669 -6.390 10.511 1.00 84.06 254 ARG A O 1
ATOM 1907 N N . HIS A 1 255 ? 14.083 -7.870 9.600 1.00 80.81 255 HIS A N 1
ATOM 1908 C CA . HIS A 1 255 ? 13.757 -8.941 10.532 1.00 80.81 255 HIS A CA 1
ATOM 1909 C C . HIS A 1 255 ? 14.097 -8.567 11.986 1.00 80.81 255 HIS A C 1
ATOM 1911 O O . HIS A 1 255 ? 15.215 -8.115 12.250 1.00 80.81 255 HIS A O 1
ATOM 1917 N N . PRO A 1 256 ? 13.182 -8.800 12.952 1.00 73.75 256 PRO A N 1
ATOM 1918 C CA . PRO A 1 256 ? 13.370 -8.374 14.335 1.00 73.75 256 PRO A CA 1
ATOM 1919 C C . PRO A 1 256 ? 14.600 -8.971 15.024 1.00 73.75 256 PRO A C 1
ATOM 1921 O O . PRO A 1 256 ? 15.217 -8.330 15.869 1.00 73.75 256 PRO A O 1
ATOM 1924 N N . ALA A 1 257 ? 15.001 -10.178 14.624 1.00 72.56 257 ALA A N 1
ATOM 1925 C CA . ALA A 1 257 ? 16.180 -10.850 15.170 1.00 72.56 257 ALA A CA 1
ATOM 1926 C C . ALA A 1 257 ? 17.526 -10.191 14.798 1.00 72.56 257 ALA A C 1
ATOM 1928 O O . ALA A 1 257 ? 18.547 -10.582 15.351 1.00 72.56 257 ALA A O 1
ATOM 1929 N N . MET A 1 258 ? 17.553 -9.210 13.885 1.00 70.44 258 MET A N 1
ATOM 1930 C CA . MET A 1 258 ? 18.794 -8.534 13.474 1.00 70.44 258 MET A CA 1
ATOM 1931 C C . MET A 1 258 ? 19.358 -7.577 14.544 1.00 70.44 258 MET A C 1
ATOM 1933 O O . MET A 1 258 ? 20.486 -7.115 14.401 1.00 70.44 258 MET A O 1
ATOM 1937 N N . GLY A 1 259 ? 18.608 -7.303 15.619 1.00 63.28 259 GLY A N 1
ATOM 1938 C CA . GLY A 1 259 ? 19.082 -6.548 16.782 1.00 63.28 259 GLY A CA 1
ATOM 1939 C C . GLY A 1 259 ? 19.221 -5.032 16.579 1.00 63.28 259 GLY A C 1
ATOM 1940 O O . GLY A 1 259 ? 18.894 -4.468 15.531 1.00 63.28 259 GLY A O 1
ATOM 1941 N N . SER A 1 260 ? 19.691 -4.357 17.631 1.00 63.28 260 SER A N 1
ATOM 1942 C CA . SER A 1 260 ? 19.958 -2.913 17.643 1.00 63.28 260 SER A CA 1
ATOM 1943 C C . SER A 1 260 ? 21.208 -2.574 16.834 1.00 63.28 260 SER A C 1
ATOM 1945 O O . SER A 1 260 ? 22.154 -3.352 16.761 1.00 63.28 260 SER A O 1
ATOM 1947 N N . PHE A 1 261 ? 21.246 -1.362 16.298 1.00 63.69 261 PHE A N 1
ATOM 1948 C CA . PHE A 1 261 ? 22.370 -0.821 15.540 1.00 63.69 261 PHE A CA 1
ATOM 1949 C C . PHE A 1 261 ? 22.817 0.508 16.154 1.00 63.69 261 PHE A C 1
ATOM 1951 O O . PHE A 1 261 ? 22.065 1.161 16.884 1.00 63.69 261 PHE A O 1
ATOM 1958 N N . THR A 1 262 ? 24.069 0.874 15.899 1.00 60.50 262 THR A N 1
ATOM 1959 C CA . THR A 1 262 ? 24.705 2.078 16.450 1.00 60.50 262 THR A CA 1
ATOM 1960 C C . THR A 1 262 ? 24.723 3.230 15.450 1.00 60.50 262 THR A C 1
ATOM 1962 O O . THR A 1 262 ? 24.751 4.384 15.873 1.00 60.50 262 THR A O 1
ATOM 1965 N N . THR A 1 263 ? 24.658 2.950 14.140 1.00 65.00 263 THR A N 1
ATOM 1966 C CA . THR A 1 263 ? 24.611 3.976 13.089 1.00 65.00 263 THR A CA 1
ATOM 1967 C C . THR A 1 263 ? 23.428 3.792 12.140 1.00 65.00 263 THR A C 1
ATOM 1969 O O . THR A 1 263 ? 22.976 2.676 11.893 1.00 65.00 263 THR A O 1
ATOM 1972 N N . LEU A 1 264 ? 22.933 4.902 11.583 1.00 62.84 264 LEU A N 1
ATOM 1973 C CA . LEU A 1 264 ? 21.807 4.917 10.640 1.00 62.84 264 LEU A CA 1
ATOM 1974 C C . LEU A 1 264 ? 22.049 4.023 9.418 1.00 62.84 264 LEU A C 1
ATOM 1976 O O . LEU A 1 264 ? 21.152 3.303 9.003 1.00 62.84 264 LEU A O 1
ATOM 1980 N N . THR A 1 265 ? 23.272 4.017 8.890 1.00 67.44 265 THR A N 1
ATOM 1981 C CA . THR A 1 265 ? 23.646 3.243 7.701 1.00 67.44 265 THR A CA 1
ATOM 1982 C C . THR A 1 265 ? 23.558 1.731 7.931 1.00 67.44 265 THR A C 1
ATOM 1984 O O . THR A 1 265 ? 23.199 0.990 7.015 1.00 67.44 265 THR A O 1
ATOM 1987 N N . ASP A 1 266 ? 23.817 1.264 9.157 1.00 69.12 266 ASP A N 1
ATOM 1988 C CA . ASP A 1 266 ? 23.744 -0.161 9.504 1.00 69.12 266 ASP A CA 1
ATOM 1989 C C . ASP A 1 266 ? 22.298 -0.682 9.492 1.00 69.12 266 ASP A C 1
ATOM 1991 O O . ASP A 1 266 ? 22.064 -1.873 9.261 1.00 69.12 266 ASP A O 1
ATOM 1995 N N . ALA A 1 267 ? 21.309 0.204 9.667 1.00 70.06 267 ALA A N 1
ATOM 1996 C CA . ALA A 1 267 ? 19.888 -0.142 9.626 1.00 70.06 267 ALA A CA 1
ATOM 1997 C C . ALA A 1 267 ? 19.445 -0.688 8.257 1.00 70.06 267 ALA A C 1
ATOM 1999 O O . ALA A 1 267 ? 18.497 -1.470 8.184 1.00 70.06 267 ALA A O 1
ATOM 2000 N N . LYS A 1 268 ? 20.161 -0.332 7.182 1.00 77.62 268 LYS A N 1
ATOM 2001 C CA . LYS A 1 268 ? 19.906 -0.797 5.805 1.00 77.62 268 LYS A CA 1
ATOM 2002 C C . LYS A 1 268 ? 20.380 -2.211 5.541 1.00 77.62 268 LYS A C 1
ATOM 2004 O O . LYS A 1 268 ? 20.146 -2.730 4.452 1.00 77.62 268 LYS A O 1
ATOM 2009 N N . THR A 1 269 ? 21.082 -2.828 6.477 1.00 80.56 269 THR A N 1
ATOM 2010 C CA . THR A 1 269 ? 21.634 -4.167 6.291 1.00 80.56 269 THR A CA 1
ATOM 2011 C C . THR A 1 269 ? 20.770 -5.209 6.994 1.00 80.56 269 THR A C 1
ATOM 2013 O O . THR A 1 269 ? 20.161 -4.954 8.035 1.00 80.56 269 THR A O 1
ATOM 2016 N N . GLY A 1 270 ? 20.689 -6.402 6.403 1.00 81.44 270 GLY A N 1
ATOM 2017 C CA . GLY A 1 270 ? 19.985 -7.541 6.983 1.00 81.44 270 GLY A CA 1
ATOM 2018 C C . GLY A 1 270 ? 19.020 -8.224 6.026 1.00 81.44 270 GLY A C 1
ATOM 2019 O O . GLY A 1 270 ? 19.077 -8.046 4.811 1.00 81.44 270 GLY A O 1
ATOM 2020 N N . THR A 1 271 ? 18.139 -9.033 6.610 1.00 84.56 271 THR A N 1
ATOM 2021 C CA . THR A 1 271 ? 17.102 -9.775 5.882 1.00 84.56 271 THR A CA 1
ATOM 2022 C C . THR A 1 271 ? 15.750 -9.097 6.104 1.00 84.56 271 THR A C 1
ATOM 2024 O O . THR A 1 271 ? 15.449 -8.743 7.252 1.00 84.56 271 THR A O 1
ATOM 2027 N N . PRO A 1 272 ? 14.93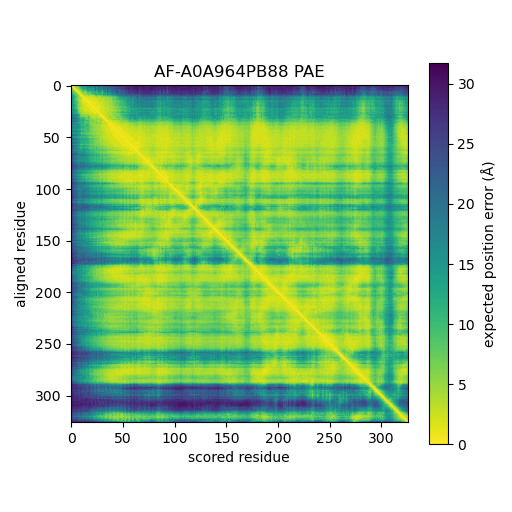1 -8.891 5.059 1.00 87.44 272 PRO A N 1
ATOM 2028 C CA . PRO A 1 272 ? 13.583 -8.373 5.236 1.00 87.44 272 PRO A CA 1
ATOM 2029 C C . PRO A 1 272 ? 12.662 -9.436 5.859 1.00 87.44 272 PRO A C 1
ATOM 2031 O O . PRO A 1 272 ? 12.878 -10.634 5.698 1.00 87.44 272 PRO A O 1
ATOM 2034 N N . ARG A 1 273 ? 11.609 -9.008 6.561 1.00 84.75 273 ARG A N 1
ATOM 2035 C CA . ARG A 1 273 ? 10.581 -9.890 7.155 1.00 84.75 273 ARG A CA 1
ATOM 2036 C C . ARG A 1 273 ? 9.684 -10.559 6.117 1.00 84.75 273 ARG A C 1
ATOM 2038 O O . ARG A 1 273 ? 9.053 -11.558 6.433 1.00 84.75 273 ARG A O 1
ATOM 2045 N N . GLY A 1 274 ? 9.606 -9.981 4.923 1.00 87.69 274 GLY A N 1
ATOM 2046 C CA . GLY A 1 274 ? 8.796 -10.463 3.815 1.00 87.69 274 GLY A CA 1
ATOM 2047 C C . GLY A 1 274 ? 9.242 -9.832 2.501 1.00 87.69 274 GLY A C 1
ATOM 2048 O O . GLY A 1 274 ? 10.097 -8.944 2.481 1.00 87.69 274 GLY A O 1
ATOM 2049 N N . LYS A 1 275 ? 8.675 -10.300 1.392 1.00 90.62 275 LYS A N 1
ATOM 2050 C CA . LYS A 1 275 ? 8.920 -9.763 0.047 1.00 90.62 275 LYS A CA 1
ATOM 2051 C C . LYS A 1 275 ? 8.011 -8.593 -0.301 1.00 90.62 275 LYS A C 1
ATOM 2053 O O . LYS A 1 275 ? 8.328 -7.855 -1.226 1.00 90.62 275 LYS A O 1
ATOM 2058 N N . TYR A 1 276 ? 6.923 -8.394 0.430 1.00 92.12 276 TYR A N 1
ATOM 2059 C CA . TYR A 1 276 ? 6.115 -7.185 0.348 1.00 92.12 276 TYR A CA 1
ATOM 2060 C C . TYR A 1 276 ? 5.557 -6.798 1.713 1.00 92.12 276 TYR A C 1
ATOM 2062 O O . TYR A 1 276 ? 5.444 -7.619 2.628 1.00 92.12 276 TYR A O 1
ATOM 2070 N N . PHE A 1 277 ? 5.204 -5.524 1.824 1.00 90.88 277 PHE A N 1
ATOM 2071 C CA . PHE A 1 277 ? 4.614 -4.912 2.998 1.00 90.88 277 PHE A CA 1
ATOM 2072 C C . PHE A 1 277 ? 3.389 -4.115 2.574 1.00 90.88 277 PHE A C 1
ATOM 2074 O O . PHE A 1 277 ? 3.409 -3.378 1.589 1.00 90.88 277 PHE A O 1
ATOM 2081 N N . LEU A 1 278 ? 2.328 -4.297 3.342 1.00 91.75 278 LEU A N 1
ATOM 2082 C CA . LEU A 1 278 ? 1.073 -3.582 3.265 1.00 91.75 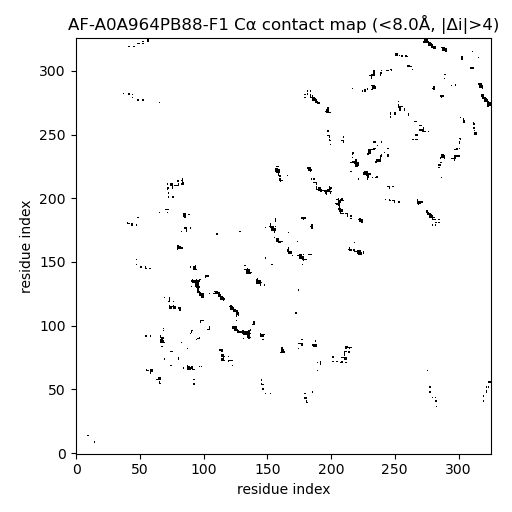278 LEU A CA 1
ATOM 2083 C C . LEU A 1 278 ? 0.885 -2.855 4.585 1.00 91.75 278 LEU A C 1
ATOM 2085 O O . LEU A 1 278 ? 1.081 -3.455 5.646 1.00 91.75 278 LEU A O 1
ATOM 2089 N N . PHE A 1 279 ? 0.474 -1.598 4.536 1.00 91.50 279 PHE A N 1
ATOM 2090 C CA . PHE A 1 279 ? 0.150 -0.847 5.740 1.00 91.50 279 PHE A CA 1
ATOM 2091 C C . PHE A 1 279 ? -1.040 0.086 5.527 1.00 91.50 279 PHE A C 1
ATOM 2093 O O . PHE A 1 279 ? -1.232 0.635 4.445 1.00 91.50 279 PHE A O 1
ATOM 2100 N N . SER A 1 280 ? -1.849 0.257 6.566 1.00 91.00 280 SER A N 1
ATOM 2101 C CA . SER A 1 280 ? -2.972 1.198 6.600 1.00 91.00 280 SER A CA 1
ATOM 2102 C C . SER A 1 280 ? -2.799 2.141 7.789 1.00 91.00 280 SER A C 1
ATOM 2104 O O . SER A 1 280 ? -2.414 1.658 8.859 1.00 91.00 280 SER A O 1
ATOM 2106 N N . PRO A 1 281 ? -3.124 3.439 7.620 1.00 86.31 281 PRO A N 1
ATOM 2107 C CA . PRO A 1 281 ? -3.008 4.421 8.692 1.00 86.31 281 PRO A CA 1
ATOM 2108 C C . PRO A 1 281 ? -3.998 4.145 9.831 1.00 86.31 281 PRO A C 1
ATOM 2110 O O . PRO A 1 281 ? -3.769 4.494 10.980 1.00 86.31 281 PRO A O 1
ATOM 2113 N N . GLY A 1 282 ? -5.097 3.440 9.555 1.00 84.88 282 GLY A N 1
ATOM 2114 C CA . GLY A 1 282 ? -6.044 3.047 10.584 1.00 84.88 282 GLY A CA 1
ATOM 2115 C C . GLY A 1 282 ? -6.940 4.203 11.030 1.00 84.88 282 GLY A C 1
ATOM 2116 O O . GLY A 1 282 ? -7.377 5.027 10.234 1.00 84.88 282 GLY A O 1
ATOM 2117 N N . ALA A 1 283 ? -7.290 4.228 12.318 1.00 83.00 283 ALA A N 1
ATOM 2118 C CA . ALA A 1 283 ? -8.366 5.084 12.820 1.00 83.00 283 ALA A CA 1
ATOM 2119 C C . ALA A 1 283 ? -8.015 6.576 12.936 1.00 83.00 283 ALA A C 1
ATOM 2121 O O . ALA A 1 283 ? -8.932 7.397 12.976 1.00 83.00 283 ALA A O 1
ATOM 2122 N N . ASP A 1 284 ? -6.732 6.919 13.050 1.00 79.00 284 ASP A N 1
ATOM 2123 C CA . ASP A 1 284 ? -6.260 8.309 13.091 1.00 79.00 284 ASP A CA 1
ATOM 2124 C C . ASP A 1 284 ? -6.048 8.893 11.685 1.00 79.00 284 ASP A C 1
ATOM 2126 O O . ASP A 1 284 ? -6.039 10.114 11.535 1.00 79.00 284 ASP A O 1
ATOM 2130 N N . GLY A 1 285 ? -5.947 8.038 10.662 1.00 82.25 285 GLY A N 1
ATOM 2131 C CA . GLY A 1 285 ? -5.757 8.427 9.272 1.00 82.25 285 GLY A CA 1
ATOM 2132 C C . GLY A 1 285 ? -4.375 9.015 8.974 1.00 82.25 285 GLY A C 1
ATOM 2133 O O . GLY A 1 285 ? -4.207 9.621 7.918 1.00 82.25 285 GLY A O 1
ATOM 2134 N N . ILE A 1 286 ? -3.392 8.851 9.868 1.00 84.19 286 ILE A N 1
ATOM 2135 C CA . ILE A 1 286 ? -2.021 9.346 9.685 1.00 84.19 286 ILE A CA 1
ATOM 2136 C C . ILE A 1 286 ? -1.059 8.167 9.697 1.00 84.19 286 ILE A C 1
ATOM 2138 O O . ILE A 1 286 ? -0.967 7.439 10.680 1.00 84.19 286 ILE A O 1
ATOM 2142 N N . TYR A 1 287 ? -0.277 8.015 8.630 1.00 85.75 287 TYR A N 1
ATOM 2143 C CA . TYR A 1 287 ? 0.667 6.907 8.562 1.00 85.75 287 TYR A CA 1
ATOM 2144 C C . TYR A 1 287 ? 1.812 7.058 9.560 1.00 85.75 287 TYR A C 1
ATOM 2146 O O . TYR A 1 287 ? 2.526 8.070 9.548 1.00 85.75 287 TYR A O 1
ATOM 2154 N N . PHE A 1 288 ? 2.065 6.005 10.336 1.00 79.38 288 PHE A N 1
ATOM 2155 C CA . PHE A 1 288 ? 3.185 5.912 11.276 1.00 79.38 288 PHE A CA 1
ATOM 2156 C C . PHE A 1 288 ? 3.211 7.059 12.292 1.00 79.38 288 PHE A C 1
ATOM 2158 O O . PHE A 1 288 ? 4.276 7.524 12.703 1.00 79.38 288 PHE A O 1
ATOM 2165 N N . ALA A 1 289 ? 2.029 7.505 12.731 1.00 73.19 289 ALA A N 1
ATOM 2166 C CA . ALA A 1 289 ? 1.886 8.420 13.858 1.00 73.19 289 ALA A CA 1
ATOM 2167 C C . ALA A 1 289 ? 2.182 7.710 15.191 1.00 73.19 289 ALA A C 1
ATOM 2169 O O . ALA A 1 289 ? 1.810 6.556 15.419 1.00 73.19 289 ALA A O 1
ATOM 2170 N N . LYS A 1 290 ? 2.860 8.402 16.114 1.00 58.22 290 LYS A N 1
ATOM 2171 C CA . LYS A 1 290 ? 3.221 7.851 17.426 1.00 58.22 290 LYS A CA 1
ATOM 2172 C C . LYS A 1 290 ? 1.952 7.524 18.215 1.00 58.22 290 LYS A C 1
ATOM 2174 O O . LYS A 1 290 ? 1.072 8.366 18.359 1.00 58.22 290 LYS A O 1
ATOM 2179 N N . ILE A 1 291 ? 1.892 6.322 18.795 1.00 50.34 291 ILE A N 1
ATOM 2180 C CA . ILE A 1 291 ? 0.748 5.890 19.610 1.00 50.34 291 ILE A CA 1
ATOM 2181 C C . ILE A 1 291 ? 0.482 6.889 20.745 1.00 50.34 291 ILE A C 1
ATOM 2183 O O . ILE A 1 291 ? 1.325 7.079 21.624 1.00 50.34 291 ILE A O 1
ATOM 2187 N N . GLY A 1 292 ? -0.731 7.444 20.767 1.00 47.03 292 GLY A N 1
ATOM 2188 C CA . GLY A 1 292 ? -1.279 8.174 21.913 1.00 47.03 292 GLY A CA 1
ATOM 2189 C C . GLY A 1 292 ? -0.955 9.665 21.986 1.00 47.03 292 GLY A C 1
ATOM 2190 O O . GLY A 1 292 ? -1.312 10.280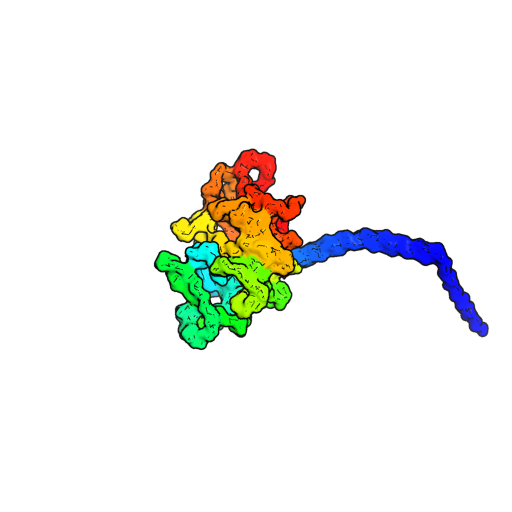 22.989 1.00 47.03 292 GLY A O 1
ATOM 2191 N N . ASP A 1 293 ? -0.328 10.247 20.965 1.00 45.94 293 ASP A N 1
ATOM 2192 C CA . ASP A 1 293 ? -0.210 11.701 20.822 1.00 45.94 293 ASP A CA 1
ATOM 2193 C C . ASP A 1 293 ? -1.122 12.167 19.676 1.00 45.94 293 ASP A C 1
ATOM 2195 O O . ASP A 1 293 ? -1.432 11.389 18.776 1.00 45.94 293 ASP A O 1
ATOM 2199 N N . GLY A 1 294 ? -1.636 13.396 19.746 1.00 52.53 294 GLY A N 1
ATOM 2200 C CA . GLY A 1 294 ? -2.506 13.964 18.706 1.00 52.53 294 GLY A CA 1
ATOM 2201 C C . GLY A 1 294 ? -1.769 14.187 17.371 1.00 52.53 294 GLY A C 1
ATOM 2202 O O . GLY A 1 294 ? -0.719 13.598 17.142 1.00 52.53 294 GLY A O 1
ATOM 2203 N N . PRO A 1 295 ? -2.263 15.065 16.477 1.00 53.75 295 PRO A N 1
ATOM 2204 C CA . PRO A 1 295 ? -1.595 15.400 15.214 1.00 53.75 295 PRO A CA 1
ATOM 2205 C C . PRO A 1 295 ? -0.351 16.280 15.453 1.00 53.75 295 PRO A C 1
ATOM 2207 O O . PRO A 1 295 ? -0.251 17.401 14.956 1.00 53.75 295 PRO A O 1
ATOM 2210 N N . THR A 1 296 ? 0.581 15.818 16.284 1.00 54.47 296 THR A N 1
ATOM 2211 C CA . THR A 1 296 ? 1.881 16.441 16.505 1.00 54.47 296 THR A CA 1
ATOM 2212 C C . THR A 1 296 ? 2.913 15.754 15.605 1.00 54.47 296 THR A C 1
ATOM 2214 O O . THR A 1 296 ? 2.953 14.524 15.545 1.00 54.47 296 THR A O 1
ATOM 2217 N N . PRO A 1 297 ? 3.752 16.517 14.878 1.00 54.47 297 PRO A N 1
ATOM 2218 C CA . PRO A 1 297 ? 4.777 15.944 14.009 1.00 54.47 297 PRO A CA 1
ATOM 2219 C C . PRO A 1 297 ? 5.726 15.033 14.793 1.00 54.47 297 PRO A C 1
ATOM 2221 O O . PRO A 1 297 ? 6.347 15.456 15.774 1.00 54.47 297 PRO A O 1
ATOM 2224 N N . VAL A 1 298 ? 5.863 13.780 14.361 1.00 57.03 298 VAL A N 1
ATOM 2225 C CA . VAL A 1 298 ? 6.751 12.808 15.010 1.00 57.03 298 VAL A CA 1
ATOM 2226 C C . VAL A 1 298 ? 8.152 12.926 14.419 1.00 57.03 298 VAL A C 1
ATOM 2228 O O . VAL A 1 298 ? 8.427 12.411 13.345 1.00 57.03 298 VAL A O 1
ATOM 2231 N N . THR A 1 299 ? 9.071 13.572 15.133 1.00 54.75 299 THR A N 1
ATOM 2232 C CA . THR A 1 299 ? 10.444 13.824 14.650 1.00 54.75 299 THR A CA 1
ATOM 2233 C C . THR A 1 299 ? 11.457 12.729 15.013 1.00 54.75 299 THR A C 1
ATOM 2235 O O . THR A 1 299 ? 12.647 12.859 14.717 1.00 54.75 299 THR A O 1
ATOM 2238 N N . THR A 1 300 ? 11.030 11.642 15.665 1.00 56.69 300 THR A N 1
ATOM 2239 C CA . THR A 1 300 ? 11.923 10.538 16.057 1.00 56.69 300 THR A CA 1
ATOM 2240 C C . THR A 1 300 ? 11.992 9.483 14.953 1.00 56.69 300 THR A C 1
ATOM 2242 O O . THR A 1 300 ? 11.070 8.693 14.780 1.00 56.69 300 THR A O 1
ATOM 2245 N N . PHE A 1 301 ? 13.109 9.467 14.222 1.00 57.31 301 PHE A N 1
ATOM 2246 C CA . PHE A 1 301 ? 13.325 8.594 13.060 1.00 57.31 301 PHE A CA 1
ATOM 2247 C C . PHE A 1 301 ? 13.913 7.225 13.391 1.00 57.31 301 PHE A C 1
ATOM 2249 O O . PHE A 1 301 ? 13.688 6.275 12.645 1.00 57.31 301 PHE A O 1
ATOM 2256 N N . VAL A 1 302 ? 14.728 7.126 14.447 1.00 56.72 302 VAL A N 1
ATOM 2257 C CA . VAL A 1 302 ? 15.569 5.953 14.714 1.00 56.72 302 VAL A CA 1
ATOM 2258 C C . VAL A 1 302 ? 15.710 5.709 16.205 1.00 56.72 302 VAL A C 1
ATOM 2260 O O . VAL A 1 302 ? 16.173 6.580 16.937 1.00 56.72 302 VAL A O 1
ATOM 2263 N N . PHE A 1 303 ? 15.425 4.477 16.614 1.00 55.12 303 PHE A N 1
ATOM 2264 C CA . PHE A 1 303 ? 15.731 3.973 17.947 1.00 55.12 303 PHE A CA 1
ATOM 2265 C C . PHE A 1 303 ? 17.184 3.488 17.961 1.00 55.12 303 PHE A C 1
ATOM 2267 O O . PHE A 1 303 ? 17.492 2.367 17.556 1.00 55.12 303 PHE A O 1
ATOM 2274 N N . THR A 1 304 ? 18.110 4.365 18.348 1.00 49.22 304 THR A N 1
ATOM 2275 C CA . THR A 1 304 ? 19.520 3.981 18.534 1.00 49.22 304 THR A CA 1
ATOM 2276 C C . THR A 1 304 ? 19.709 3.293 19.888 1.00 49.22 304 THR A C 1
ATOM 2278 O O . THR A 1 304 ? 18.905 3.462 20.805 1.00 49.22 304 THR A O 1
ATOM 2281 N N . SER A 1 305 ? 20.810 2.555 20.059 1.00 45.75 305 SER A N 1
ATOM 2282 C CA . SER A 1 305 ? 21.150 1.827 21.296 1.00 45.75 305 SER A CA 1
ATOM 2283 C C . SER A 1 305 ? 21.287 2.686 22.571 1.00 45.75 305 SER A C 1
ATOM 2285 O O . SER A 1 305 ? 21.639 2.152 23.620 1.00 45.75 305 SER A O 1
ATOM 2287 N N . VAL A 1 306 ? 21.070 4.002 22.491 1.00 47.47 306 VAL A N 1
ATOM 2288 C CA . VAL A 1 306 ? 21.223 4.971 23.589 1.00 47.47 306 VAL A CA 1
ATOM 2289 C C . VAL A 1 306 ? 19.880 5.300 24.264 1.00 47.47 306 VAL A C 1
ATOM 2291 O O . VAL A 1 306 ? 19.858 5.825 25.376 1.00 47.47 306 VAL A O 1
ATOM 2294 N N . GLU A 1 307 ? 18.741 4.949 23.661 1.00 48.62 307 GLU A N 1
ATOM 2295 C CA . GLU A 1 307 ? 17.421 5.239 24.229 1.00 48.62 307 GLU A CA 1
ATOM 2296 C C . G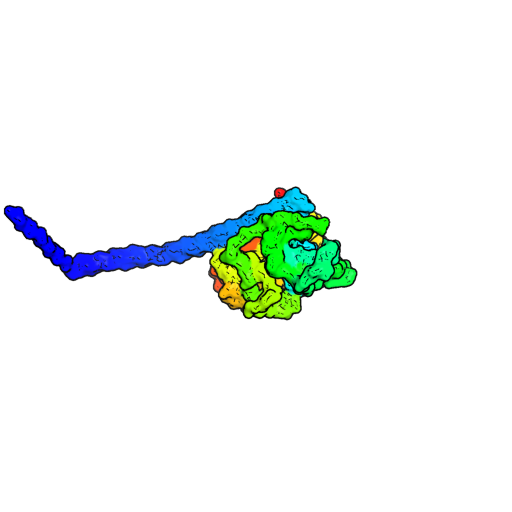LU A 1 307 ? 16.928 4.080 25.114 1.00 48.62 307 GLU A C 1
ATOM 2298 O O . GLU A 1 307 ? 16.580 2.995 24.653 1.00 48.62 307 GLU A O 1
ATOM 2303 N N . ALA A 1 308 ? 16.887 4.314 26.431 1.00 39.31 308 ALA A N 1
ATOM 2304 C CA . ALA A 1 308 ? 16.623 3.318 27.480 1.00 39.31 308 ALA A CA 1
ATOM 2305 C C . ALA A 1 308 ? 15.202 2.698 27.492 1.00 39.31 308 ALA A C 1
ATOM 2307 O O . ALA A 1 308 ? 14.846 1.975 28.424 1.00 39.31 308 ALA A O 1
ATOM 2308 N N . ARG A 1 309 ? 14.370 2.957 26.478 1.00 39.06 309 ARG A N 1
ATOM 2309 C CA . ARG A 1 309 ? 13.020 2.393 26.325 1.00 39.06 309 ARG A CA 1
ATOM 2310 C C . ARG A 1 309 ? 12.788 1.986 24.869 1.00 39.06 309 ARG A C 1
ATOM 2312 O O . ARG A 1 309 ? 12.183 2.711 24.090 1.00 39.06 309 ARG A O 1
ATOM 2319 N N . ARG A 1 310 ? 13.312 0.805 24.537 1.00 43.78 310 ARG A N 1
ATOM 2320 C CA . ARG A 1 310 ? 13.177 0.109 23.248 1.00 43.78 310 ARG A CA 1
ATOM 2321 C C . ARG A 1 310 ? 11.714 -0.170 22.876 1.00 43.78 310 ARG A C 1
ATOM 2323 O O . ARG A 1 310 ? 10.888 -0.399 23.763 1.00 43.78 310 ARG A O 1
ATOM 2330 N N . PRO A 1 311 ? 11.441 -0.274 21.568 1.00 37.12 311 PRO A N 1
ATOM 2331 C CA . PRO A 1 311 ? 11.547 -1.590 20.931 1.00 37.12 311 PRO A CA 1
ATOM 2332 C C . PRO A 1 311 ? 12.636 -1.621 19.835 1.00 37.12 311 PRO A C 1
ATOM 2334 O O . PRO A 1 311 ? 12.752 -0.691 19.049 1.00 37.12 311 PRO A O 1
ATOM 2337 N N . ASP A 1 312 ? 13.441 -2.698 19.770 1.00 49.66 312 ASP A N 1
ATOM 2338 C CA . ASP A 1 312 ? 14.571 -2.890 18.815 1.00 49.66 312 ASP A CA 1
ATOM 2339 C C . ASP A 1 312 ? 14.142 -2.971 17.325 1.00 49.66 312 ASP A C 1
ATOM 2341 O O . ASP A 1 312 ? 14.946 -3.155 16.409 1.00 49.66 312 ASP A O 1
ATOM 2345 N N . VAL A 1 313 ? 12.840 -2.852 17.099 1.00 48.81 313 VAL A N 1
ATOM 2346 C CA . VAL A 1 313 ? 12.076 -2.862 15.854 1.00 48.81 313 VAL A CA 1
ATOM 2347 C C . VAL A 1 313 ? 10.857 -2.039 16.190 1.00 48.81 313 VAL A C 1
ATOM 2349 O O . VAL A 1 313 ? 10.317 -2.225 17.277 1.00 48.81 313 VAL A O 1
ATOM 2352 N N . VAL A 1 314 ? 10.396 -1.146 15.328 1.00 51.53 314 VAL A N 1
ATOM 2353 C CA . VAL A 1 314 ? 9.278 -0.292 15.725 1.00 51.53 314 VAL A CA 1
ATOM 2354 C C . VAL A 1 314 ? 7.994 -1.120 15.834 1.00 51.53 314 VAL A C 1
ATOM 2356 O O . VAL A 1 314 ? 7.352 -1.431 14.839 1.00 51.53 314 VAL A O 1
ATOM 2359 N N . THR A 1 315 ? 7.668 -1.572 17.048 1.00 44.94 315 THR A N 1
ATOM 2360 C CA . THR A 1 315 ? 6.531 -2.463 17.340 1.00 44.94 315 THR A CA 1
ATOM 2361 C C . THR A 1 315 ? 5.279 -1.704 17.763 1.00 44.94 315 THR A C 1
ATOM 2363 O O . THR A 1 315 ? 4.255 -2.329 18.024 1.00 44.94 315 THR A O 1
ATOM 2366 N N . SER A 1 316 ? 5.346 -0.376 17.868 1.00 54.12 316 SER A N 1
ATOM 2367 C CA . SER A 1 316 ? 4.284 0.430 18.462 1.00 54.12 316 SER A CA 1
ATOM 2368 C C . SER A 1 316 ? 3.965 1.655 17.602 1.00 54.12 316 SER A C 1
ATOM 2370 O O . SER A 1 316 ? 4.204 2.791 18.012 1.00 54.12 316 SER A O 1
ATOM 2372 N N . TYR A 1 317 ? 3.413 1.409 16.418 1.00 61.06 317 TYR A N 1
ATOM 2373 C CA . TYR A 1 317 ? 2.574 2.381 15.718 1.00 61.06 317 TYR A CA 1
ATOM 2374 C C . TYR A 1 317 ? 1.115 1.914 15.748 1.00 61.06 317 TYR A C 1
ATOM 2376 O O . TYR A 1 317 ? 0.848 0.741 16.016 1.00 61.06 317 TYR A O 1
ATOM 2384 N N . ASN A 1 318 ? 0.177 2.839 15.543 1.00 62.31 318 ASN A N 1
ATOM 2385 C CA . ASN A 1 318 ? -1.257 2.536 15.494 1.00 62.31 318 ASN A CA 1
ATOM 2386 C C . ASN A 1 318 ? -1.675 1.891 14.154 1.00 62.31 318 ASN A C 1
ATOM 2388 O O . ASN A 1 318 ? -2.794 1.395 14.024 1.00 62.31 318 ASN A O 1
ATOM 2392 N N . ASP A 1 319 ? -0.765 1.876 13.175 1.00 76.44 319 ASP A N 1
ATOM 2393 C CA . ASP A 1 319 ? -0.994 1.337 11.841 1.00 76.44 319 ASP A CA 1
ATOM 2394 C C . ASP A 1 319 ? -1.190 -0.177 11.842 1.00 76.44 319 ASP A C 1
ATOM 2396 O O . ASP A 1 319 ? -0.561 -0.944 12.582 1.00 76.44 319 ASP A O 1
ATOM 2400 N N . ILE A 1 320 ? -2.028 -0.624 10.915 1.00 72.50 320 ILE A N 1
ATOM 2401 C CA . ILE A 1 320 ? -2.190 -2.041 10.619 1.00 72.50 320 ILE A CA 1
ATOM 2402 C C . ILE A 1 320 ? -1.127 -2.407 9.593 1.00 72.50 320 ILE A C 1
ATOM 2404 O O . ILE A 1 320 ? -1.118 -1.837 8.508 1.00 72.50 320 ILE A O 1
ATOM 2408 N N . VAL A 1 321 ? -0.252 -3.364 9.911 1.00 81.06 321 VAL A N 1
ATOM 2409 C CA . VAL A 1 321 ? 0.820 -3.813 9.010 1.00 81.06 321 VAL A CA 1
ATOM 2410 C C . VAL A 1 321 ? 0.663 -5.296 8.700 1.00 81.06 321 VAL A C 1
ATOM 2412 O O . VAL A 1 321 ? 0.563 -6.130 9.600 1.00 81.06 321 VAL A O 1
ATOM 2415 N N . VAL A 1 322 ? 0.701 -5.631 7.413 1.00 80.38 322 VAL A N 1
ATOM 2416 C CA . VAL A 1 322 ? 0.741 -7.002 6.899 1.00 80.38 322 VAL A CA 1
ATOM 2417 C C . VAL A 1 322 ? 1.997 -7.155 6.059 1.00 80.38 322 VAL A C 1
ATOM 2419 O O . VAL A 1 322 ? 2.193 -6.445 5.081 1.00 80.38 322 VAL A O 1
ATOM 2422 N N . SER A 1 323 ? 2.860 -8.092 6.431 1.00 81.56 323 SER A N 1
ATOM 2423 C CA . SER A 1 323 ? 4.002 -8.497 5.613 1.00 81.56 323 SER A CA 1
ATOM 2424 C C . SER A 1 323 ? 3.745 -9.886 5.056 1.00 81.56 323 SER A C 1
ATOM 2426 O O . SER A 1 323 ? 3.301 -10.760 5.804 1.00 81.56 323 SER A O 1
ATOM 2428 N N . GLY A 1 324 ? 4.065 -10.102 3.786 1.00 76.88 324 GLY A N 1
ATOM 2429 C CA . GLY A 1 324 ? 3.911 -11.400 3.144 1.00 76.88 324 GLY A CA 1
ATOM 2430 C C . GLY A 1 324 ? 5.045 -11.708 2.179 1.00 76.88 324 GLY A C 1
ATOM 2431 O O . GLY A 1 324 ? 5.952 -10.897 1.963 1.00 76.88 324 GLY A O 1
ATOM 2432 N N . GLY A 1 325 ? 5.006 -12.919 1.636 1.00 69.44 325 GLY A N 1
ATOM 2433 C CA . GLY A 1 325 ? 6.069 -13.463 0.809 1.00 69.44 325 GLY A CA 1
ATOM 2434 C C . GLY A 1 325 ? 7.274 -13.926 1.622 1.00 69.44 325 GLY A C 1
ATOM 2435 O O . GLY A 1 325 ? 8.109 -13.116 2.026 1.00 69.44 325 GLY A O 1
ATOM 2436 N N . GLY A 1 326 ? 7.363 -15.237 1.829 1.00 52.53 326 GLY A N 1
ATOM 2437 C CA . GLY A 1 326 ? 8.420 -15.934 2.557 1.00 52.53 326 GLY A CA 1
ATOM 2438 C C . GLY A 1 326 ? 8.328 -17.427 2.304 1.00 52.53 326 GLY A C 1
ATOM 2439 O O . GLY A 1 326 ? 7.184 -17.930 2.306 1.00 52.53 326 GLY A O 1
#

Sequence (326 aa):
MTQSLQRRAFTLVELMVAIGIILVLVGILLPALGRVSTKARATSTQSTMNEFAKACDNFYLQFGYYPGIIPENVLAATVNPAISGTENALLHLMGGAIRSDDPIYTGDTGTVLNFGNATTGLMSIKVTLINIGKGPRVEGRQYESFFTPKDAQMKIAPGQIVNGAVEAIGDPAALPDLVDAWGQPIGYVRAAKTTGLLSGIVSDNPQFYFEPLVPYFRSTALGEMSLDQNATSVFGSATGTAAQHREFLAQLIRHPAMGSFTTLTDAKTGTPRGKYFLFSPGADGIYFAKIGDGPTPVTTFVFTSVEARRPDVVTSYNDIVVSGGG

Secondary structure (DSSP, 8-state):
-------PPPPHHHHHHHHHHHHHHHHHHHHHHHHHHHHHHHHHHHHHHHHHHHHHHHHHHHHSS-S-SS-HHHHTTSSS-SS-HHHHHHHHHH--EEETTSTTGGG--PEEEEE--TTT--EEEEE-GGGTTS--EETTEE---S----GGGEE--TT-EETTEEPPTT-TTPPPEEB-TTSPBPEEEE-S-SSS-SB--GGG--SB-SGGGHHHHT-SSBTTTTB-HHHHSTTSTTTS-HHHHHHHHHHHHB-GGG---SSGGGGG-S-BS-SEEEEE-TTS--TTPBTT--S---------TT-SS--SS---BSSEEEEE--

Foldseek 3Di:
DDPDDPDDDDDPVNVVVVVVVVCVVVVVVVVVVVVVVLVVLVVQQVVLVVLLQQLQVVVCVVPVHGAFPDQPLFQQQDLFGQAARQLRRQCQQFNQKDKPPAPCQVVDPADKGWTHDPVSDIIIIGGHPVSGRQGHDDPNDGDGHSDDDDPQQWAQKFQFQHPNDGHHDPDPNGGTAGAGSVFFGKHKWFFSDQDFFCFDHSVRVHRTYPSSVRRRQQGCQTGPNGHYNLQQACLHVVQDDPLLNRLLSLLQFADQVVFADADSRCSRDHGGPARMKIKALGDLSHPQGAPPDHSHHDNDRDDHPPDPDDDRGPPGDPMDMDHYHD

Radius of gyration: 24.61 Å; Cα contacts (8 Å, |Δi|>4): 647; chains: 1; bounding box: 95×37×71 Å

Solvent-accessible surface area (backbone atoms only — not comparable to full-atom values): 17716 Å² total; per-residue (Å²): 138,84,82,78,79,77,79,81,78,83,51,73,64,59,54,52,53,51,53,52,51,50,52,54,52,49,64,61,45,57,67,52,51,56,57,49,51,55,52,51,34,53,53,49,32,52,48,53,52,50,54,52,50,51,24,38,52,55,45,23,75,76,72,76,48,69,59,35,76,62,57,55,62,26,46,40,62,33,91,40,24,75,56,38,35,37,39,33,22,46,31,37,28,14,8,25,46,40,48,68,84,35,86,60,41,84,78,55,90,39,54,77,48,79,39,41,41,92,88,63,44,75,48,42,34,30,42,31,77,91,40,47,63,61,12,20,64,59,95,75,41,79,38,74,47,55,46,82,78,54,74,87,31,49,40,68,50,34,24,30,27,37,64,78,39,67,44,58,84,82,44,91,82,62,66,61,30,52,32,34,72,68,42,35,59,43,48,36,48,55,50,68,41,95,65,60,38,38,30,51,53,70,92,66,52,24,14,28,64,59,35,35,50,39,24,58,26,58,6,64,30,34,19,77,73,48,37,43,22,16,56,28,11,42,66,2,68,74,41,45,52,76,67,54,41,31,35,36,50,13,42,68,43,36,36,69,87,72,52,72,44,90,49,70,76,57,40,20,57,72,54,61,68,34,43,31,42,37,37,32,27,48,93,82,61,40,50,63,35,58,67,93,59,74,95,57,60,44,71,80,68,73,81,44,82,80,57,96,76,73,59,74,36,85,81,67,48,66,40,51,74,49,69,42,61,131

pLDDT: mean 81.28, std 12.9, range [37.12, 96.88]